Protein AF-A0AAT9HD88-F1 (afdb_monomer)

Sequence (247 aa):
MRLVIARCSVDYAGRLTAHLPSAPRLILVKADGSVSIHADDRAYKPLNWMSPPCTLKEGTGDQEGVWTVVNKAGEKLIITMEEVLHDSSHELGVDPGLIKDGVEAHLQELLADRIETLGEGYTLIRREYMTAIGPVDILCRDAEGRTVAVEIKRRGEIDGVEQLTRYLELLNRDPHLAPCAASSPRRRSSRRPGSSRPTGASAARSSTTTRCAASRTTNCGCSEIPPLRRRGPGSFGTRPSDVRGVR

Nearest PDB structures (foldseek):
  5gkh-assembly1_B  TM=6.490E-01  e=7.942E-15  Thermococcus kodakarensis KOD1
  5gkj-assembly1_B  TM=4.908E-01  e=1.904E-13  Thermococcus kodakarensis KOD1
  2vld-assembly1_B  TM=4.486E-01  e=6.138E-13  Pyrococcus abyssi
  5gkj-assembly1_A  TM=5.203E-01  e=1.472E-11  Thermococcus kodakarensis KOD1
  3n7c-assembly2_B  TM=4.773E-01  e=3.840E-02  Eremothecium gossypii

Foldseek 3Di:
DKKWWFQKKKWKADPDTDIRDTDTWIWDQDPQRKIFIGDPDPDPGGPDIDDPPWHWDADDDVRHQWIWIAHPRRIIIIIRGPGTPDMDDDDPPDDPDDDDPCVQVVVLVVCQVVVCVVHHQKAWDDAQCQDPVGGQGTWIAHNVRAIEGEHEDPDDDVVSVVVQVVVCVGQCVDPVRPPYHYDYDDDDDPPDDDDDDDDDDDDDDDDDDDDDDDDDDDDDDDDDDDDDDDDDDDDDDDDDDDDDDDD

Structure (mmCIF, N/CA/C/O backbone):
data_AF-A0AAT9HD88-F1
#
_entry.id   AF-A0AAT9HD88-F1
#
loop_
_atom_site.group_PDB
_atom_site.id
_atom_site.type_symbol
_atom_site.label_atom_id
_atom_site.label_alt_id
_atom_site.label_comp_id
_atom_site.label_asym_id
_atom_site.label_entity_id
_atom_site.label_seq_id
_atom_site.pdbx_PDB_ins_code
_atom_site.Cartn_x
_atom_site.Cartn_y
_atom_site.Cartn_z
_atom_site.occupancy
_atom_site.B_iso_or_equiv
_atom_site.auth_seq_id
_atom_site.auth_comp_id
_atom_site.auth_asym_id
_atom_site.auth_atom_id
_atom_site.pdbx_PDB_model_num
ATOM 1 N N . MET A 1 1 ? -0.332 -9.075 -15.728 1.00 95.75 1 MET A N 1
ATOM 2 C CA . MET A 1 1 ? 0.655 -8.835 -14.654 1.00 95.75 1 MET A CA 1
ATOM 3 C C . MET A 1 1 ? 2.031 -9.068 -15.243 1.00 95.75 1 MET A C 1
ATOM 5 O O . MET A 1 1 ? 2.228 -10.139 -15.795 1.00 95.75 1 MET A O 1
ATOM 9 N N . ARG A 1 2 ? 2.950 -8.107 -15.146 1.00 97.75 2 ARG A N 1
ATOM 10 C CA . ARG A 1 2 ? 4.357 -8.268 -15.541 1.00 97.75 2 ARG A CA 1
ATOM 11 C C . ARG A 1 2 ? 5.241 -8.220 -14.298 1.00 97.75 2 ARG A C 1
ATOM 13 O O . ARG A 1 2 ? 5.029 -7.371 -13.430 1.00 97.75 2 ARG A O 1
ATOM 20 N N . LEU A 1 3 ? 6.180 -9.153 -14.208 1.00 98.19 3 LEU A N 1
ATOM 21 C CA . LEU A 1 3 ? 7.147 -9.278 -13.127 1.00 98.19 3 LEU A CA 1
ATOM 22 C C . LEU A 1 3 ? 8.533 -9.059 -13.713 1.00 98.19 3 LEU A C 1
ATOM 24 O O . LEU A 1 3 ? 8.950 -9.802 -14.599 1.00 98.19 3 LEU A O 1
ATOM 28 N N . VAL A 1 4 ? 9.245 -8.061 -13.200 1.00 98.38 4 VAL A N 1
ATOM 29 C CA . VAL A 1 4 ? 10.606 -7.758 -13.640 1.00 98.38 4 VAL A CA 1
ATOM 30 C C . VAL A 1 4 ? 11.538 -7.780 -12.446 1.00 98.38 4 VAL A C 1
ATOM 32 O O . VAL A 1 4 ? 11.324 -7.058 -11.477 1.00 98.38 4 VAL A O 1
ATOM 35 N N . ILE A 1 5 ? 12.574 -8.611 -12.509 1.00 98.38 5 ILE A N 1
ATOM 36 C CA . ILE A 1 5 ? 13.689 -8.569 -11.566 1.00 98.38 5 ILE A CA 1
ATOM 37 C C . ILE A 1 5 ? 14.827 -7.865 -12.285 1.00 98.38 5 ILE A C 1
ATOM 39 O O . ILE A 1 5 ? 15.299 -8.343 -13.315 1.00 98.38 5 ILE A O 1
ATOM 43 N N . ALA A 1 6 ? 15.264 -6.732 -11.753 1.00 98.31 6 ALA A N 1
ATOM 44 C CA . ALA A 1 6 ? 16.306 -5.929 -12.373 1.00 98.31 6 ALA A CA 1
ATOM 45 C C . ALA A 1 6 ? 17.217 -5.298 -11.325 1.00 98.31 6 ALA A C 1
ATOM 47 O O . ALA A 1 6 ? 16.788 -4.990 -10.211 1.00 98.31 6 ALA A O 1
ATOM 48 N N . ARG A 1 7 ? 18.479 -5.074 -11.692 1.00 98.44 7 ARG A N 1
ATOM 49 C CA . ARG A 1 7 ? 19.302 -4.052 -11.055 1.00 98.44 7 ARG A CA 1
ATOM 50 C C . ARG A 1 7 ? 18.791 -2.702 -11.506 1.00 98.44 7 ARG A C 1
ATOM 52 O O . ARG A 1 7 ? 18.795 -2.416 -12.700 1.00 98.44 7 ARG A O 1
ATOM 59 N N . CYS A 1 8 ? 18.344 -1.890 -10.566 1.00 98.44 8 CYS A N 1
ATOM 60 C CA . CYS A 1 8 ? 17.850 -0.565 -10.886 1.00 98.44 8 CYS A CA 1
ATOM 61 C C . CYS A 1 8 ? 18.068 0.401 -9.732 1.00 98.44 8 CYS A C 1
ATOM 63 O O . CYS A 1 8 ? 18.230 -0.014 -8.583 1.00 98.44 8 CYS A O 1
ATOM 65 N N . SER A 1 9 ? 17.999 1.689 -10.036 1.00 98.38 9 SER A N 1
ATOM 66 C CA . SER A 1 9 ? 17.740 2.758 -9.071 1.00 98.38 9 SER A CA 1
ATOM 67 C C . SER A 1 9 ? 16.337 3.321 -9.297 1.00 98.38 9 SER A C 1
ATOM 69 O O . SER A 1 9 ? 15.755 3.147 -10.372 1.00 98.38 9 SER A O 1
ATOM 71 N N . VAL A 1 10 ? 15.757 3.937 -8.266 1.00 98.25 10 VAL A N 1
ATOM 72 C CA . VAL A 1 10 ? 14.410 4.514 -8.358 1.00 98.25 10 VAL A CA 1
ATOM 73 C C . VAL A 1 10 ? 14.377 5.891 -7.725 1.00 98.25 10 VAL A C 1
ATOM 75 O O . VAL A 1 10 ? 14.724 6.043 -6.557 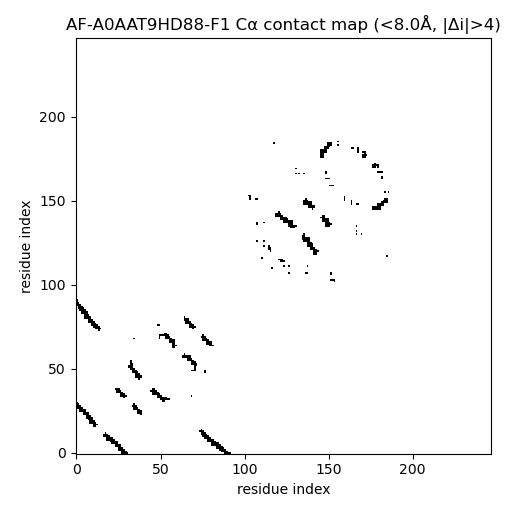1.00 98.25 10 VAL A O 1
ATOM 78 N N . ASP A 1 11 ? 13.868 6.864 -8.465 1.00 98.12 11 ASP A N 1
ATOM 79 C CA . ASP A 1 11 ? 13.601 8.211 -7.990 1.00 98.12 11 ASP A CA 1
ATOM 80 C C . ASP A 1 11 ? 12.100 8.472 -7.995 1.00 98.12 11 ASP A C 1
ATOM 82 O O . ASP A 1 11 ? 11.400 8.220 -8.975 1.00 98.12 11 ASP A O 1
ATOM 86 N N . TYR A 1 12 ? 11.591 9.007 -6.894 1.00 97.56 12 TYR A N 1
ATOM 87 C CA . TYR A 1 12 ? 10.237 9.530 -6.826 1.00 97.56 12 TYR A CA 1
ATOM 88 C C . TYR A 1 12 ? 10.276 11.050 -6.713 1.00 97.56 12 TYR A C 1
ATOM 90 O O . TYR A 1 12 ? 10.941 11.606 -5.835 1.00 97.56 12 TYR A O 1
ATOM 98 N N . ALA A 1 13 ? 9.525 11.705 -7.593 1.00 94.75 13 ALA A N 1
ATOM 99 C CA . ALA A 1 13 ? 9.363 13.148 -7.643 1.00 94.75 13 ALA A CA 1
ATOM 100 C C . ALA A 1 13 ? 7.873 13.498 -7.561 1.00 94.75 13 ALA A C 1
ATOM 102 O O . ALA A 1 13 ? 7.128 13.327 -8.527 1.00 94.75 13 ALA A O 1
ATOM 103 N N . GLY A 1 14 ? 7.437 13.999 -6.408 1.00 92.81 14 GLY A N 1
ATOM 104 C CA . GLY A 1 14 ? 6.053 14.397 -6.171 1.00 92.81 14 GLY A CA 1
ATOM 105 C C . GLY A 1 14 ? 5.939 15.356 -4.992 1.00 92.81 14 GLY A C 1
ATOM 106 O O . GLY A 1 14 ? 6.690 16.323 -4.897 1.00 92.81 14 GLY A O 1
ATOM 107 N N . ARG A 1 15 ? 5.017 15.076 -4.062 1.00 88.38 15 ARG A N 1
ATOM 108 C CA . ARG A 1 15 ? 4.856 15.855 -2.810 1.00 88.38 15 ARG A CA 1
ATOM 109 C C . ARG A 1 15 ? 6.073 15.782 -1.892 1.00 88.38 15 ARG A C 1
ATOM 111 O O . ARG A 1 15 ? 6.272 16.647 -1.047 1.00 88.38 15 ARG A O 1
ATOM 118 N N . LEU A 1 16 ? 6.840 14.714 -2.044 1.00 91.69 16 LEU A N 1
ATOM 119 C CA . LEU A 1 16 ? 8.130 14.494 -1.421 1.00 91.69 16 LEU A CA 1
ATOM 120 C C . LEU A 1 16 ? 9.105 14.009 -2.493 1.00 91.69 16 LEU A C 1
ATOM 122 O O . LEU A 1 16 ? 8.700 13.656 -3.605 1.00 91.69 16 LEU A O 1
ATOM 126 N N . THR A 1 17 ? 10.381 13.968 -2.139 1.00 93.00 17 THR A N 1
ATOM 127 C CA . THR A 1 17 ? 11.409 13.295 -2.926 1.00 93.00 17 THR A CA 1
ATOM 128 C C . THR A 1 17 ? 11.849 12.035 -2.194 1.00 93.00 17 THR A C 1
ATOM 130 O O . THR A 1 17 ? 11.984 12.028 -0.970 1.00 93.00 17 THR A O 1
ATOM 133 N N . ALA A 1 18 ? 12.044 10.951 -2.937 1.00 95.56 18 ALA A N 1
ATOM 134 C CA . ALA A 1 18 ? 12.613 9.722 -2.400 1.00 95.56 18 ALA A CA 1
ATOM 135 C C . ALA A 1 18 ? 13.557 9.108 -3.430 1.00 95.56 18 ALA A C 1
ATOM 137 O O . ALA A 1 18 ? 13.273 9.149 -4.624 1.00 95.56 18 ALA A O 1
ATOM 138 N N . HIS A 1 19 ? 14.657 8.536 -2.951 1.00 97.56 19 HIS A N 1
ATOM 139 C CA . HIS A 1 19 ? 15.663 7.891 -3.781 1.00 97.56 19 HIS A CA 1
ATOM 140 C C . HIS A 1 19 ? 15.960 6.496 -3.236 1.00 97.56 19 HIS A C 1
ATOM 142 O O . HIS A 1 19 ? 16.221 6.325 -2.043 1.00 97.56 19 HIS A O 1
ATOM 148 N N . LEU A 1 20 ? 15.933 5.508 -4.122 1.00 96.88 20 LEU A N 1
ATOM 149 C CA . LEU A 1 20 ? 16.380 4.151 -3.872 1.00 96.88 20 LEU A CA 1
ATOM 150 C C . LEU A 1 20 ? 17.669 3.912 -4.681 1.00 96.88 20 LEU A C 1
ATOM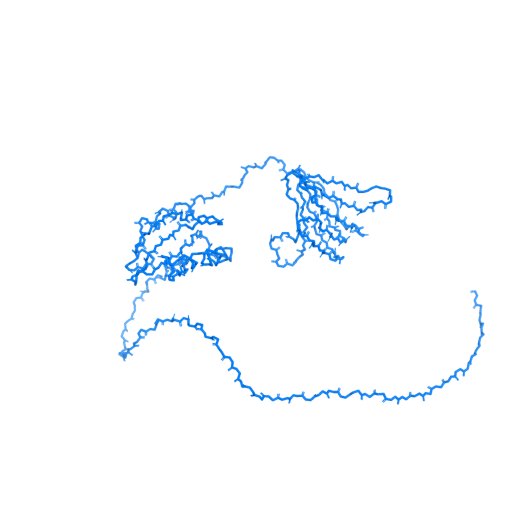 152 O O . LEU A 1 20 ? 17.607 3.913 -5.915 1.00 96.88 20 LEU A O 1
ATOM 156 N N . PRO A 1 21 ? 18.822 3.671 -4.022 1.00 97.75 21 PRO A N 1
ATOM 157 C CA . PRO A 1 21 ? 20.106 3.479 -4.705 1.00 97.75 21 PRO A CA 1
ATOM 158 C C . PRO A 1 21 ? 20.119 2.190 -5.531 1.00 97.75 21 PRO A C 1
ATOM 160 O O . PRO A 1 21 ? 19.255 1.337 -5.336 1.00 97.75 21 PRO A O 1
ATOM 163 N N . SER A 1 22 ? 21.093 2.007 -6.426 1.00 98.06 22 SER A N 1
ATOM 164 C CA . SER A 1 22 ? 21.192 0.786 -7.245 1.00 98.06 22 SER A CA 1
ATOM 165 C C . SER A 1 22 ? 21.164 -0.493 -6.396 1.00 98.06 22 SER A C 1
ATOM 167 O O . SER A 1 22 ? 21.950 -0.650 -5.460 1.00 98.06 22 SER A O 1
ATOM 169 N N . ALA A 1 23 ? 20.229 -1.394 -6.705 1.00 97.62 23 ALA A N 1
ATOM 170 C CA . ALA A 1 23 ? 20.117 -2.721 -6.101 1.00 97.62 23 ALA A CA 1
ATOM 171 C C . ALA A 1 23 ? 19.271 -3.653 -6.990 1.00 97.62 23 ALA A C 1
ATOM 173 O O . ALA A 1 23 ? 18.471 -3.162 -7.791 1.00 97.62 23 ALA A O 1
ATOM 174 N N . PRO A 1 24 ? 19.401 -4.990 -6.866 1.00 97.62 24 PRO A N 1
ATOM 175 C CA . PRO A 1 24 ? 18.402 -5.907 -7.404 1.00 97.62 24 PRO A CA 1
ATOM 176 C C . PRO A 1 24 ? 17.048 -5.677 -6.723 1.00 97.62 24 PRO A C 1
ATOM 178 O O . PRO A 1 24 ? 16.970 -5.644 -5.494 1.00 97.62 24 PRO A O 1
ATOM 181 N N . ARG A 1 25 ? 15.988 -5.517 -7.516 1.00 97.50 25 ARG A N 1
ATOM 182 C CA . ARG A 1 25 ? 14.618 -5.305 -7.036 1.00 97.50 25 ARG A CA 1
ATOM 183 C C . ARG A 1 25 ? 13.617 -6.088 -7.865 1.00 97.50 25 ARG A C 1
ATOM 185 O O . ARG A 1 25 ? 13.834 -6.307 -9.056 1.00 97.50 25 ARG A O 1
ATOM 192 N N . LEU A 1 26 ? 12.501 -6.445 -7.234 1.00 97.69 26 LEU A N 1
ATOM 193 C CA . LEU A 1 26 ? 11.312 -6.929 -7.926 1.00 97.69 26 LEU A CA 1
ATOM 194 C C . LEU A 1 26 ? 10.392 -5.744 -8.233 1.00 97.69 26 LEU A C 1
ATOM 196 O O . LEU A 1 26 ? 9.975 -5.007 -7.339 1.00 97.69 26 LEU A O 1
ATOM 200 N N . ILE A 1 27 ? 10.050 -5.594 -9.504 1.00 98.25 27 ILE A N 1
ATOM 201 C CA . ILE A 1 27 ? 9.132 -4.592 -10.028 1.00 98.25 27 ILE A CA 1
ATOM 202 C C . ILE A 1 27 ? 7.886 -5.330 -10.503 1.00 98.25 27 ILE A C 1
ATOM 204 O O . ILE A 1 27 ? 7.950 -6.190 -11.382 1.00 98.25 27 ILE A O 1
ATOM 208 N N . LEU A 1 28 ? 6.741 -4.991 -9.918 1.00 97.88 28 LEU A N 1
ATOM 209 C CA . LEU A 1 28 ? 5.446 -5.516 -10.340 1.00 97.88 28 LEU A CA 1
ATOM 210 C C . LEU A 1 28 ? 4.694 -4.442 -11.113 1.00 97.88 28 LEU A C 1
ATOM 212 O O . LEU A 1 28 ? 4.471 -3.360 -10.572 1.00 97.88 28 LEU A O 1
ATOM 216 N N . VAL A 1 29 ? 4.265 -4.773 -12.330 1.00 97.81 29 VAL A N 1
ATOM 217 C CA . VAL A 1 29 ? 3.392 -3.938 -13.164 1.00 97.81 29 VAL A CA 1
ATOM 218 C C . VAL A 1 29 ? 2.062 -4.664 -13.346 1.00 97.81 29 VAL A C 1
ATOM 220 O O . VAL A 1 29 ? 1.980 -5.732 -13.967 1.00 97.81 29 VAL A O 1
ATOM 223 N N . LYS A 1 30 ? 0.996 -4.109 -12.773 1.00 95.62 30 LYS A N 1
ATOM 224 C CA . LYS A 1 30 ? -0.338 -4.713 -12.820 1.00 95.62 30 LYS A CA 1
ATOM 225 C C . LYS A 1 30 ? -1.126 -4.232 -14.039 1.00 95.62 30 LYS A C 1
ATOM 227 O O . LYS A 1 30 ? -0.791 -3.238 -14.674 1.00 95.62 30 LYS A O 1
ATOM 232 N N . ALA A 1 31 ? -2.204 -4.951 -14.355 1.00 92.69 31 ALA A N 1
ATOM 233 C CA . ALA A 1 31 ? -3.064 -4.643 -15.500 1.00 92.69 31 ALA A CA 1
ATOM 234 C C . ALA A 1 31 ? -3.842 -3.321 -15.345 1.00 92.69 31 ALA A C 1
ATOM 236 O O . ALA A 1 31 ? -4.198 -2.706 -16.341 1.00 92.69 31 ALA A O 1
ATOM 237 N N . ASP A 1 32 ? -4.070 -2.866 -14.109 1.00 91.69 32 ASP A N 1
ATOM 238 C CA . ASP A 1 32 ? -4.701 -1.572 -13.811 1.00 91.69 32 ASP A CA 1
ATOM 239 C C . ASP A 1 32 ? -3.736 -0.376 -13.951 1.00 91.69 32 ASP A C 1
ATOM 241 O O . ASP A 1 32 ? -4.135 0.767 -13.731 1.00 91.69 32 ASP A O 1
ATOM 245 N N . GLY A 1 33 ? -2.474 -0.631 -14.315 1.00 93.06 33 GLY A N 1
ATOM 246 C CA . GLY A 1 33 ? -1.416 0.367 -14.454 1.00 93.06 33 GLY A CA 1
ATOM 247 C C . GLY A 1 33 ? -0.606 0.608 -13.182 1.00 93.06 33 GLY A C 1
ATOM 248 O O . GLY A 1 33 ? 0.386 1.332 -13.243 1.00 93.06 33 GLY A O 1
ATOM 249 N N . SER A 1 34 ? -0.976 0.005 -12.047 1.00 95.31 34 SER A N 1
ATOM 250 C CA . SER A 1 34 ? -0.206 0.157 -10.813 1.00 95.31 34 SER A CA 1
ATOM 251 C C . SER A 1 34 ? 1.177 -0.478 -10.905 1.00 95.31 34 SER A C 1
ATOM 253 O O . SER A 1 34 ? 1.359 -1.557 -11.478 1.00 95.31 34 SER A O 1
ATOM 255 N N . VAL A 1 35 ? 2.156 0.201 -10.307 1.00 98.19 35 VAL A N 1
ATOM 256 C CA . VAL A 1 35 ? 3.557 -0.229 -10.275 1.00 98.19 35 VAL A CA 1
ATOM 257 C C . VAL A 1 35 ? 4.049 -0.250 -8.835 1.00 98.19 35 VAL A C 1
ATOM 259 O O . VAL A 1 35 ? 3.788 0.683 -8.079 1.00 98.19 35 VAL A O 1
ATOM 262 N N . SER A 1 36 ? 4.761 -1.303 -8.437 1.00 97.62 36 SER A N 1
ATOM 263 C CA . SER A 1 36 ? 5.323 -1.414 -7.084 1.00 97.62 36 SER A CA 1
ATOM 264 C C . SER A 1 36 ? 6.719 -2.025 -7.082 1.00 97.62 36 SER A C 1
ATOM 266 O O . SER A 1 36 ? 6.998 -2.925 -7.874 1.00 97.62 36 SER A O 1
ATOM 268 N N . ILE A 1 37 ? 7.567 -1.524 -6.185 1.00 97.50 37 ILE A N 1
ATOM 269 C CA . ILE A 1 37 ? 8.990 -1.844 -6.075 1.00 97.50 37 ILE A CA 1
ATOM 270 C C . ILE A 1 37 ? 9.247 -2.571 -4.754 1.00 97.50 37 ILE A C 1
ATOM 272 O O . ILE A 1 37 ? 8.921 -2.046 -3.689 1.00 97.50 37 ILE A O 1
ATOM 276 N N . HIS A 1 38 ? 9.859 -3.750 -4.817 1.00 96.56 38 HIS A N 1
ATOM 277 C CA . HIS A 1 38 ? 10.088 -4.639 -3.675 1.00 96.56 38 HIS A CA 1
ATOM 278 C C . HIS A 1 38 ? 11.565 -5.028 -3.553 1.00 96.56 38 HIS A C 1
ATOM 280 O O . HIS A 1 38 ? 12.301 -5.050 -4.543 1.00 96.56 38 HIS A O 1
ATOM 286 N N . ALA A 1 39 ? 11.974 -5.356 -2.331 1.00 93.31 39 ALA A N 1
ATOM 287 C CA . ALA A 1 39 ? 13.259 -5.959 -1.996 1.00 93.31 39 ALA A CA 1
ATOM 288 C C . ALA A 1 39 ? 13.026 -7.148 -1.049 1.00 93.31 39 ALA A C 1
ATOM 290 O O . ALA A 1 39 ? 11.961 -7.249 -0.447 1.00 93.31 39 ALA A O 1
ATOM 291 N N . ASP A 1 40 ? 14.027 -8.013 -0.889 1.00 87.50 40 ASP A N 1
ATOM 292 C CA . ASP A 1 40 ? 13.957 -9.204 -0.021 1.00 87.50 40 ASP A CA 1
ATOM 293 C C . ASP A 1 40 ? 13.977 -8.886 1.490 1.00 87.50 40 ASP A C 1
ATOM 295 O O . ASP A 1 40 ? 13.974 -9.795 2.325 1.00 87.50 40 ASP A O 1
ATOM 299 N N . ASP A 1 41 ? 14.056 -7.608 1.875 1.00 80.69 41 ASP A N 1
ATOM 300 C CA . ASP A 1 41 ? 14.081 -7.216 3.282 1.00 80.69 41 ASP A CA 1
ATOM 301 C C . ASP A 1 41 ? 12.705 -7.365 3.966 1.00 80.69 41 ASP A C 1
ATOM 303 O O . ASP A 1 41 ? 11.716 -7.807 3.388 1.00 80.69 41 ASP A O 1
ATOM 307 N N . ARG A 1 42 ? 12.640 -7.061 5.269 1.00 55.94 42 ARG A N 1
ATOM 308 C CA . ARG A 1 42 ? 11.490 -7.375 6.141 1.00 55.94 42 ARG A CA 1
ATOM 309 C C . ARG A 1 42 ? 10.210 -6.568 5.853 1.00 55.94 42 ARG A C 1
ATOM 311 O O . ARG A 1 42 ? 9.293 -6.603 6.677 1.00 55.94 42 ARG A O 1
ATOM 318 N N . ALA A 1 43 ? 10.116 -5.832 4.750 1.00 57.56 43 ALA A N 1
ATOM 319 C CA . ALA A 1 43 ? 8.920 -5.076 4.418 1.00 57.56 43 ALA A CA 1
ATOM 320 C C . ALA A 1 43 ? 7.889 -5.956 3.685 1.00 57.56 43 ALA A C 1
ATOM 322 O O . ALA A 1 43 ? 8.053 -6.310 2.525 1.00 57.56 43 ALA A O 1
ATOM 323 N N . TYR A 1 44 ? 6.755 -6.253 4.334 1.00 74.69 44 TYR A N 1
ATOM 324 C CA . TYR A 1 44 ? 5.582 -6.818 3.640 1.00 74.69 44 TYR A CA 1
ATOM 325 C C . TYR A 1 44 ? 4.938 -5.818 2.656 1.00 74.69 44 TYR A C 1
ATOM 327 O O . TYR A 1 44 ? 4.070 -6.182 1.861 1.00 74.69 44 TYR A O 1
ATOM 335 N N . LYS A 1 45 ? 5.327 -4.540 2.749 1.00 86.44 45 LYS A N 1
ATOM 336 C CA . LYS A 1 45 ? 4.897 -3.439 1.885 1.00 86.44 45 LYS A CA 1
ATOM 337 C C . LYS A 1 45 ? 5.981 -3.149 0.843 1.00 86.44 45 LYS A C 1
ATOM 339 O O . LYS A 1 45 ? 7.160 -3.240 1.176 1.00 86.44 45 LYS A O 1
ATOM 344 N N . PRO A 1 46 ? 5.606 -2.719 -0.373 1.00 94.00 46 PRO A N 1
ATOM 345 C CA . PRO A 1 46 ? 6.582 -2.213 -1.329 1.00 94.00 46 PRO A CA 1
ATOM 346 C C . PRO A 1 46 ? 7.356 -1.018 -0.756 1.00 94.00 46 PRO A C 1
ATOM 348 O O . PRO A 1 46 ? 6.798 -0.201 -0.022 1.00 94.00 46 PRO A O 1
ATOM 351 N N . LEU A 1 47 ? 8.622 -0.884 -1.152 1.00 94.25 47 LEU A N 1
ATOM 352 C CA . LEU A 1 47 ? 9.483 0.249 -0.797 1.00 94.25 47 LEU A CA 1
ATOM 353 C C . LEU A 1 47 ? 8.998 1.555 -1.436 1.00 94.25 47 LEU A C 1
ATOM 355 O O . LEU A 1 47 ? 9.132 2.628 -0.855 1.00 94.25 47 LEU A O 1
ATOM 359 N N . ASN A 1 48 ? 8.464 1.462 -2.654 1.00 95.19 48 ASN A N 1
ATOM 360 C CA . ASN A 1 48 ? 7.868 2.577 -3.376 1.00 95.19 48 ASN A CA 1
ATOM 361 C C . ASN A 1 48 ? 6.815 2.050 -4.358 1.00 95.19 48 ASN A C 1
ATOM 363 O O . ASN A 1 48 ? 6.949 0.937 -4.877 1.00 95.19 48 ASN A O 1
ATOM 367 N N . TRP A 1 49 ? 5.752 2.809 -4.597 1.00 95.94 49 TRP A N 1
ATOM 368 C CA . TRP A 1 49 ? 4.663 2.382 -5.469 1.00 95.94 49 TRP A CA 1
ATOM 369 C C . TRP A 1 49 ? 3.900 3.563 -6.060 1.00 95.94 49 TRP A C 1
ATOM 371 O O . TRP A 1 49 ? 3.870 4.659 -5.507 1.00 95.94 49 TRP A O 1
ATOM 381 N N . MET A 1 50 ? 3.231 3.299 -7.178 1.00 96.62 50 MET A N 1
ATOM 382 C CA . MET A 1 50 ? 2.251 4.186 -7.782 1.00 96.62 50 MET A CA 1
ATOM 383 C C . MET A 1 50 ? 0.945 3.415 -7.974 1.00 96.62 50 MET A C 1
ATOM 385 O O . MET A 1 50 ? 0.909 2.377 -8.636 1.00 96.62 50 MET A O 1
ATOM 389 N N . SER A 1 51 ? -0.121 3.916 -7.357 1.00 93.94 51 SER A N 1
ATOM 390 C CA . SER A 1 51 ? -1.472 3.364 -7.476 1.00 93.94 51 SER A CA 1
ATOM 391 C C . SER A 1 51 ? -2.172 3.910 -8.723 1.00 93.94 51 SER A C 1
ATOM 393 O O . SER A 1 51 ? -1.864 5.028 -9.151 1.00 93.94 51 SER A O 1
ATOM 395 N N . PRO A 1 52 ? -3.153 3.182 -9.286 1.00 92.50 52 PRO A N 1
ATOM 396 C CA . PRO A 1 52 ? -3.899 3.700 -10.412 1.00 92.50 52 PRO A CA 1
ATOM 397 C C . PRO A 1 52 ? -4.809 4.844 -9.930 1.00 92.50 52 PRO A C 1
ATOM 399 O O . PRO A 1 52 ? -5.242 4.852 -8.773 1.00 92.50 52 PRO A O 1
ATOM 402 N N . PRO A 1 53 ? -5.142 5.819 -10.787 1.00 93.81 53 PRO A N 1
ATOM 403 C CA . PRO A 1 53 ? -4.780 5.923 -12.199 1.00 93.81 53 PRO A CA 1
ATOM 404 C C . PRO A 1 53 ? -3.351 6.455 -12.410 1.00 93.81 53 PRO A C 1
ATOM 406 O O . PRO A 1 53 ? -3.030 7.581 -12.018 1.00 93.81 53 PRO A O 1
ATOM 409 N N . CYS A 1 54 ? -2.524 5.668 -13.097 1.00 96.06 54 CYS A N 1
ATOM 410 C CA . CYS A 1 54 ? -1.190 6.057 -13.537 1.00 96.06 54 CYS A CA 1
ATOM 411 C C . CYS A 1 54 ? -0.824 5.386 -14.864 1.00 96.06 54 CYS A C 1
ATOM 413 O O . CYS A 1 54 ? -1.402 4.365 -15.234 1.00 96.06 54 CYS A O 1
ATOM 415 N N . THR A 1 55 ? 0.144 5.969 -15.564 1.00 96.56 55 THR A N 1
ATOM 416 C CA . THR A 1 55 ? 0.632 5.473 -16.855 1.00 96.56 55 THR A CA 1
ATOM 417 C C . THR A 1 55 ? 2.116 5.173 -16.752 1.00 96.56 55 THR A C 1
ATOM 419 O O . THR A 1 55 ? 2.885 6.044 -16.350 1.00 96.56 55 THR A O 1
ATOM 422 N N . LEU A 1 56 ? 2.512 3.962 -17.142 1.00 97.38 56 LEU A N 1
ATOM 423 C CA . LEU A 1 56 ? 3.906 3.562 -17.318 1.00 97.38 56 LEU A CA 1
ATOM 424 C C . LEU A 1 56 ? 4.342 3.849 -18.762 1.00 97.38 56 LEU A C 1
ATOM 426 O O . LEU A 1 56 ? 3.659 3.457 -19.707 1.00 97.38 56 LEU A O 1
ATOM 430 N N . LYS A 1 57 ? 5.492 4.504 -18.924 1.00 97.12 57 LYS A N 1
ATOM 431 C CA . LYS A 1 57 ? 6.184 4.678 -20.202 1.00 97.12 57 LYS A CA 1
ATOM 432 C C . LYS A 1 57 ? 7.600 4.123 -20.095 1.00 97.12 57 LYS A C 1
ATOM 434 O O . LYS A 1 57 ? 8.364 4.556 -19.235 1.00 97.12 57 LYS A O 1
ATOM 439 N N . GLU A 1 58 ? 7.946 3.214 -20.996 1.00 96.56 58 GLU A N 1
ATOM 440 C CA . GLU A 1 58 ? 9.310 2.713 -21.164 1.00 96.56 58 GLU A CA 1
ATOM 441 C C . GLU A 1 58 ? 10.061 3.643 -22.124 1.00 96.56 58 GLU A C 1
ATOM 443 O O . GLU A 1 58 ? 9.551 3.997 -23.191 1.00 96.56 58 GLU A O 1
ATOM 448 N N . GLY A 1 59 ? 11.231 4.120 -21.707 1.00 94.19 59 GLY A N 1
ATOM 449 C CA . GLY A 1 59 ? 12.081 4.982 -22.513 1.00 94.19 59 GLY A CA 1
ATOM 450 C C . GLY A 1 59 ? 12.695 4.232 -23.696 1.00 94.19 59 GLY A C 1
ATOM 451 O O . GLY A 1 59 ? 12.949 3.032 -23.638 1.00 94.19 59 GLY A O 1
ATOM 452 N N . THR A 1 60 ? 12.916 4.961 -24.787 1.00 91.81 60 THR A N 1
ATOM 453 C CA . THR A 1 60 ? 13.456 4.455 -26.057 1.00 91.81 60 THR A CA 1
ATOM 454 C C . THR A 1 60 ? 14.572 5.378 -26.541 1.00 91.81 60 THR A C 1
ATOM 456 O O . THR A 1 60 ? 14.531 6.574 -26.242 1.00 91.81 60 THR A O 1
ATOM 459 N N . GLY A 1 61 ? 15.518 4.872 -27.337 1.00 92.19 61 GLY A N 1
ATOM 460 C CA . GLY A 1 61 ? 16.645 5.672 -27.834 1.00 92.19 61 GLY A CA 1
ATOM 461 C C . GLY A 1 61 ? 17.549 6.114 -26.682 1.00 92.19 61 GLY A C 1
ATOM 462 O O . GLY A 1 61 ? 17.942 5.290 -25.868 1.00 92.19 61 GLY A O 1
ATOM 463 N N . ASP A 1 62 ? 17.804 7.416 -26.549 1.00 87.75 62 ASP A N 1
ATOM 464 C CA . ASP A 1 62 ? 18.689 7.969 -25.506 1.00 87.75 62 ASP A CA 1
ATOM 465 C C . ASP A 1 62 ? 18.185 7.763 -24.062 1.00 87.75 62 ASP A C 1
ATOM 467 O O . ASP A 1 62 ? 18.913 8.020 -23.105 1.00 87.75 62 ASP A O 1
ATOM 471 N N . GLN A 1 63 ? 16.932 7.328 -23.886 1.00 89.25 63 GLN A N 1
ATOM 472 C CA . GLN A 1 63 ? 16.347 6.971 -22.586 1.00 89.25 63 GLN A CA 1
ATOM 473 C C . GLN A 1 63 ? 16.059 5.472 -22.453 1.00 89.25 63 GLN A C 1
ATOM 475 O O . GLN A 1 63 ? 15.242 5.074 -21.621 1.00 89.25 63 GLN A O 1
ATOM 480 N N . GLU A 1 64 ? 16.676 4.634 -23.284 1.00 93.25 64 GLU A N 1
ATOM 481 C CA . GLU A 1 64 ? 16.580 3.184 -23.140 1.00 93.25 64 GLU A CA 1
ATOM 482 C C . GLU A 1 64 ? 16.944 2.756 -21.706 1.00 93.25 64 GLU A C 1
ATOM 484 O O . GLU A 1 64 ? 17.894 3.255 -21.104 1.00 93.25 64 GLU A O 1
ATOM 489 N N . GLY A 1 65 ? 16.120 1.885 -21.119 1.00 93.94 65 GLY A N 1
ATOM 490 C CA . GLY A 1 65 ? 16.266 1.453 -19.726 1.00 93.94 65 GLY A CA 1
ATOM 491 C C . GLY A 1 65 ? 15.665 2.398 -18.678 1.00 93.94 65 GLY A C 1
ATOM 492 O O . GLY A 1 65 ? 15.604 2.025 -17.510 1.00 93.94 65 GLY A O 1
ATOM 493 N N . VAL A 1 66 ? 15.152 3.578 -19.043 1.00 97.81 66 VAL A N 1
ATOM 494 C CA . VAL A 1 66 ? 14.472 4.479 -18.094 1.00 97.81 66 VAL A CA 1
ATOM 495 C C . VAL A 1 66 ? 12.962 4.313 -18.192 1.00 97.81 66 VAL A C 1
ATOM 497 O O . VAL A 1 66 ? 12.340 4.649 -19.197 1.00 97.81 66 VAL A O 1
ATOM 500 N N . TRP A 1 67 ? 12.335 3.819 -17.133 1.00 98.06 67 TRP A N 1
ATOM 501 C CA . TRP A 1 67 ? 10.886 3.672 -17.041 1.00 98.06 67 TRP A CA 1
ATOM 502 C C . TRP A 1 67 ? 10.301 4.794 -16.196 1.00 98.06 67 TRP A C 1
ATOM 504 O O . TRP A 1 67 ? 10.763 5.057 -15.093 1.00 98.06 67 TRP A O 1
ATOM 514 N N . THR A 1 68 ? 9.263 5.461 -16.692 1.00 98.06 68 THR A N 1
ATOM 515 C CA . THR A 1 68 ? 8.597 6.552 -15.971 1.00 98.06 68 THR A CA 1
ATOM 516 C C . THR A 1 68 ? 7.131 6.220 -15.752 1.00 98.06 68 THR A C 1
ATOM 518 O O . THR A 1 68 ? 6.382 6.044 -16.712 1.00 98.06 68 THR A O 1
ATOM 521 N N . VAL A 1 69 ? 6.706 6.186 -14.491 1.00 98.06 69 VAL A N 1
ATOM 522 C CA . VAL A 1 69 ? 5.299 6.055 -14.098 1.00 98.06 69 VAL A CA 1
ATOM 523 C C . VAL A 1 69 ? 4.787 7.412 -13.644 1.00 98.06 69 VAL A C 1
ATOM 525 O O . VAL A 1 69 ? 5.391 8.022 -12.765 1.00 98.06 69 VAL A O 1
ATOM 528 N N . VAL A 1 70 ? 3.682 7.888 -14.217 1.00 97.88 70 VAL A N 1
ATOM 529 C CA . VAL A 1 70 ? 3.103 9.204 -13.892 1.00 97.88 70 VAL A CA 1
ATOM 530 C C . VAL A 1 70 ? 1.661 9.050 -13.433 1.00 97.88 70 VAL A C 1
ATOM 532 O O . VAL A 1 70 ? 0.872 8.388 -14.109 1.00 97.88 70 VAL A O 1
ATOM 535 N N . ASN A 1 71 ? 1.300 9.661 -12.303 1.00 96.00 71 ASN A N 1
ATOM 536 C CA . ASN A 1 71 ? -0.088 9.705 -11.832 1.00 96.00 71 ASN A CA 1
ATOM 537 C C . ASN A 1 71 ? -0.829 10.972 -12.295 1.00 96.00 71 ASN A C 1
ATOM 539 O O . ASN A 1 71 ? -0.247 11.892 -12.868 1.00 96.00 71 ASN A O 1
ATOM 543 N N . LYS A 1 72 ? -2.135 11.053 -12.009 1.00 94.62 72 LYS A N 1
ATOM 544 C CA . LYS A 1 72 ? -2.963 12.227 -12.356 1.00 94.62 72 LYS A CA 1
ATOM 545 C C . LYS A 1 72 ? -2.500 13.549 -11.730 1.00 94.62 72 LYS A C 1
ATOM 547 O O . LYS A 1 72 ? -2.831 14.600 -12.265 1.00 94.62 72 LYS A O 1
ATOM 552 N N . ALA A 1 73 ? -1.772 13.506 -10.616 1.00 94.38 73 ALA A N 1
ATOM 553 C CA . ALA A 1 73 ? -1.227 14.696 -9.963 1.00 94.38 73 ALA A CA 1
ATOM 554 C C . ALA A 1 73 ? 0.121 15.142 -10.566 1.00 94.38 73 ALA A C 1
ATOM 556 O O . ALA A 1 73 ? 0.681 16.141 -10.124 1.00 94.38 73 ALA A O 1
ATOM 557 N N . GLY A 1 74 ? 0.642 14.422 -11.568 1.00 95.25 74 GLY A N 1
ATOM 558 C CA . GLY A 1 74 ? 1.927 14.709 -12.204 1.00 95.25 74 GLY A CA 1
ATOM 559 C C . GLY A 1 74 ? 3.143 14.207 -11.422 1.00 95.25 74 GLY A C 1
ATOM 560 O O . GLY A 1 74 ? 4.271 14.484 -11.828 1.00 95.25 74 GLY A O 1
ATOM 561 N N . GLU A 1 75 ? 2.937 13.463 -10.332 1.00 97.19 75 GLU A N 1
ATOM 562 C CA . GLU A 1 75 ? 4.020 12.826 -9.581 1.00 97.19 75 GLU A CA 1
ATOM 563 C C . GLU A 1 75 ? 4.618 11.690 -10.417 1.00 97.19 75 GLU A C 1
ATOM 565 O O . GLU A 1 75 ? 3.896 10.983 -11.131 1.00 97.19 75 GLU A O 1
ATOM 570 N N . LYS A 1 76 ? 5.938 11.517 -10.329 1.00 97.94 76 LYS A N 1
ATOM 571 C CA . LYS A 1 76 ? 6.703 10.585 -11.156 1.00 97.94 76 LYS A CA 1
ATOM 572 C C . LYS A 1 76 ? 7.433 9.562 -10.301 1.00 97.94 76 LYS A C 1
ATOM 574 O O . LYS A 1 76 ? 8.094 9.932 -9.338 1.00 97.94 76 LYS A O 1
ATOM 579 N N . LEU A 1 77 ? 7.363 8.302 -10.711 1.00 97.94 77 LEU A N 1
ATOM 580 C CA . LEU A 1 77 ? 8.258 7.234 -10.277 1.00 97.94 77 LEU A CA 1
ATOM 581 C C . LEU A 1 77 ? 9.155 6.878 -11.467 1.00 97.94 77 LEU A C 1
ATOM 583 O O . LEU A 1 77 ? 8.670 6.351 -12.467 1.00 97.94 77 LEU A O 1
ATOM 587 N N . ILE A 1 78 ? 10.432 7.226 -11.379 1.00 98.31 78 ILE A N 1
ATOM 588 C CA . ILE A 1 78 ? 11.437 7.028 -12.423 1.00 98.31 78 ILE A CA 1
ATOM 589 C C . ILE A 1 78 ? 12.298 5.844 -12.001 1.00 98.31 78 ILE A C 1
ATOM 591 O O . ILE A 1 78 ? 12.922 5.880 -10.947 1.00 98.31 78 ILE A O 1
ATOM 595 N N . ILE A 1 79 ? 12.304 4.785 -12.798 1.00 98.50 79 ILE A N 1
ATOM 596 C CA . ILE A 1 79 ? 13.051 3.556 -12.552 1.00 98.50 79 ILE A CA 1
ATOM 597 C C . ILE A 1 79 ? 14.129 3.473 -13.626 1.00 98.50 79 ILE A C 1
ATOM 599 O O . ILE A 1 79 ? 13.815 3.336 -14.807 1.00 98.50 79 ILE A O 1
ATOM 603 N N . THR A 1 80 ? 15.389 3.554 -13.222 1.00 98.38 80 THR A N 1
ATOM 604 C CA . THR A 1 80 ? 16.530 3.459 -14.135 1.00 98.38 80 THR A CA 1
ATOM 605 C C . THR A 1 80 ? 17.082 2.046 -14.066 1.00 98.38 80 THR A C 1
ATOM 607 O O . THR A 1 80 ? 17.641 1.648 -13.044 1.00 98.38 80 THR A O 1
ATOM 610 N N . MET A 1 81 ? 16.882 1.279 -15.133 1.00 97.88 81 MET A N 1
ATOM 611 C CA . MET A 1 81 ? 17.346 -0.098 -15.265 1.00 97.88 81 MET A CA 1
ATOM 612 C C . MET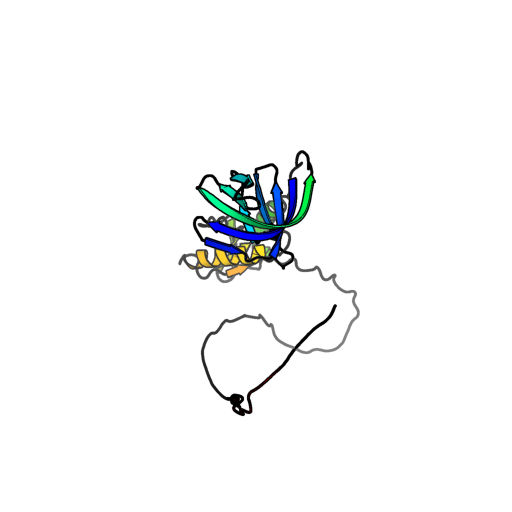 A 1 81 ? 18.824 -0.119 -15.653 1.00 97.88 81 MET A C 1
ATOM 614 O O . MET A 1 81 ? 19.228 0.504 -16.629 1.00 97.88 81 MET A O 1
ATOM 618 N N . GLU A 1 82 ? 19.619 -0.874 -14.904 1.00 97.62 82 GLU A N 1
ATOM 619 C CA . GLU A 1 82 ? 21.032 -1.137 -15.198 1.00 97.62 82 GLU A CA 1
ATOM 620 C C . GLU A 1 82 ? 21.212 -2.532 -15.807 1.00 97.62 82 GLU A C 1
ATOM 622 O O . GLU A 1 82 ? 22.009 -2.724 -16.720 1.00 97.62 82 GLU A O 1
ATOM 627 N N . GLU A 1 83 ? 20.458 -3.515 -15.312 1.00 97.88 83 GLU A N 1
ATOM 628 C CA . GLU A 1 83 ? 20.522 -4.909 -15.755 1.00 97.88 83 GLU A CA 1
ATOM 629 C C . GLU A 1 83 ? 19.165 -5.575 -15.520 1.00 97.88 83 GLU A C 1
ATOM 631 O O . GLU A 1 83 ? 18.664 -5.566 -14.396 1.00 97.88 83 GLU A O 1
ATOM 636 N N . VAL A 1 84 ? 18.573 -6.191 -16.544 1.00 97.94 84 VAL A N 1
ATOM 637 C CA . VAL A 1 84 ? 17.352 -6.996 -16.385 1.00 97.94 84 VAL A CA 1
ATOM 638 C C . VAL A 1 84 ? 17.746 -8.457 -16.182 1.00 97.94 84 VAL A C 1
ATOM 640 O O . VAL A 1 84 ? 18.330 -9.079 -17.064 1.00 97.94 84 VAL A O 1
ATOM 643 N N . LEU A 1 85 ? 17.420 -9.004 -15.011 1.00 98.12 85 LEU A N 1
ATOM 644 C CA . LEU A 1 85 ? 17.716 -10.386 -14.617 1.00 98.12 85 LEU A CA 1
ATOM 645 C C . LEU A 1 85 ? 16.574 -11.340 -14.992 1.00 98.12 85 LEU A C 1
ATOM 647 O O . LEU A 1 85 ? 16.802 -12.514 -15.276 1.00 98.12 85 LEU A O 1
ATOM 651 N N . HIS A 1 86 ? 15.336 -10.846 -14.961 1.00 98.31 86 HIS A N 1
ATOM 652 C CA . HIS A 1 86 ? 14.142 -11.604 -15.315 1.00 98.31 86 HIS A CA 1
ATOM 653 C C . HIS A 1 86 ? 13.026 -10.664 -15.769 1.00 98.31 86 HIS A C 1
ATOM 655 O O . HIS A 1 86 ? 12.823 -9.624 -15.148 1.00 98.31 86 HIS A O 1
ATOM 661 N N . ASP A 1 87 ? 12.275 -11.057 -16.795 1.00 98.06 87 ASP A N 1
ATOM 662 C CA . ASP A 1 87 ? 11.082 -10.353 -17.267 1.00 98.06 87 ASP A CA 1
ATOM 663 C C . ASP A 1 87 ? 10.052 -11.378 -17.756 1.00 98.06 87 ASP A C 1
ATOM 665 O O . ASP A 1 87 ? 10.317 -12.151 -18.679 1.00 98.06 87 ASP A O 1
ATOM 669 N N . SER A 1 88 ? 8.895 -11.430 -17.099 1.00 98.25 88 SER A N 1
ATOM 670 C CA . SER A 1 88 ? 7.808 -12.349 -17.436 1.00 98.25 88 SER A CA 1
ATOM 671 C C . SER A 1 88 ? 6.447 -11.679 -17.323 1.00 98.25 88 SER A C 1
ATOM 673 O O . SER A 1 88 ? 6.242 -10.739 -16.555 1.00 98.25 88 SER A O 1
ATOM 675 N N . SER A 1 89 ? 5.489 -12.163 -18.114 1.00 97.75 89 SER A N 1
ATOM 676 C CA . SER A 1 89 ? 4.121 -11.648 -18.144 1.00 97.75 89 SER A CA 1
ATOM 677 C C . SER A 1 89 ? 3.102 -12.776 -18.037 1.00 97.75 89 SER A C 1
ATOM 679 O O . SER A 1 89 ? 3.238 -13.815 -18.677 1.00 97.75 89 SER A O 1
ATOM 681 N N . HIS A 1 90 ? 2.068 -12.548 -17.228 1.00 96.50 90 HIS A N 1
ATOM 682 C CA . HIS A 1 90 ? 1.012 -13.508 -16.923 1.00 96.50 90 HIS A CA 1
ATOM 683 C C . HIS A 1 90 ? -0.368 -12.844 -16.9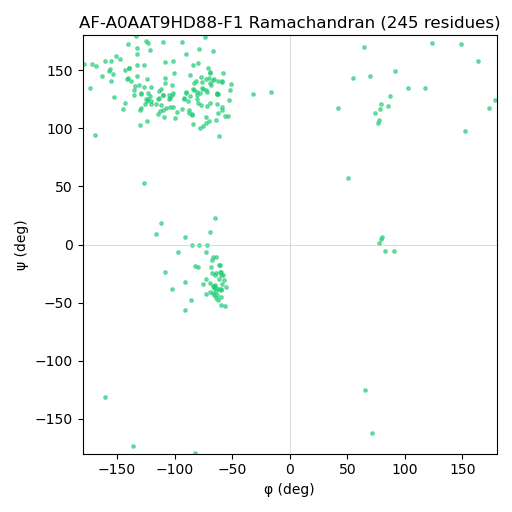12 1.00 96.50 90 HIS A C 1
ATOM 685 O O . HIS A 1 90 ? -0.547 -11.745 -16.368 1.00 96.50 90 HIS A O 1
ATOM 691 N N . GLU A 1 91 ? -1.364 -13.545 -17.446 1.00 95.19 91 GLU A N 1
ATOM 692 C CA . GLU A 1 91 ? -2.777 -13.207 -17.289 1.00 95.19 91 GLU A CA 1
ATOM 693 C C . GLU A 1 91 ? -3.324 -13.874 -16.026 1.00 95.19 91 GLU A C 1
ATOM 695 O O . GLU A 1 91 ? -3.223 -15.086 -15.864 1.00 95.19 91 GLU A O 1
ATOM 700 N N . LEU A 1 92 ? -3.881 -13.076 -15.110 1.00 92.25 92 LEU A N 1
ATOM 701 C CA . LEU A 1 92 ? -4.438 -13.581 -13.847 1.00 92.25 92 LEU A CA 1
ATOM 702 C C . LEU A 1 92 ? -5.960 -13.794 -13.906 1.00 92.25 92 LEU A C 1
ATOM 704 O O . LEU A 1 92 ? -6.533 -14.340 -12.971 1.00 92.25 92 LEU A O 1
ATOM 708 N N . GLY A 1 93 ? -6.609 -13.382 -15.000 1.00 90.12 93 GLY A N 1
ATOM 709 C CA . GLY A 1 93 ? -8.06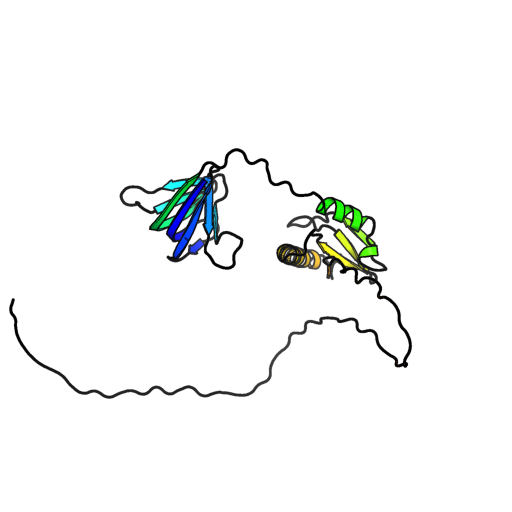0 -13.463 -15.157 1.00 90.12 93 GLY A CA 1
ATOM 710 C C . GLY A 1 93 ? -8.830 -12.463 -14.289 1.00 90.12 93 GLY A C 1
ATOM 711 O O . GLY A 1 93 ? -8.290 -11.455 -13.831 1.00 90.12 93 GLY A O 1
ATOM 712 N N . VAL A 1 94 ? -10.123 -12.736 -14.112 1.00 87.38 94 VAL A N 1
ATOM 713 C CA . VAL A 1 94 ? -11.021 -11.945 -13.263 1.00 87.38 94 VAL A CA 1
ATOM 714 C C . VAL A 1 94 ? -10.809 -12.354 -11.809 1.00 87.38 94 VAL A C 1
ATOM 716 O O . VAL A 1 94 ? -10.931 -13.531 -11.476 1.00 87.38 94 VAL A O 1
ATOM 719 N N . ASP A 1 95 ? -10.514 -11.382 -10.949 1.00 83.19 95 ASP A N 1
ATOM 720 C CA . ASP A 1 95 ? -10.406 -11.616 -9.511 1.00 83.19 95 ASP A CA 1
ATOM 721 C C . ASP A 1 95 ? -11.801 -11.915 -8.926 1.00 83.19 95 ASP A C 1
ATOM 723 O O . ASP A 1 95 ? -12.694 -11.071 -9.050 1.00 83.19 95 ASP A O 1
ATOM 727 N N . PRO A 1 96 ? -12.025 -13.078 -8.280 1.00 84.19 96 PRO A N 1
ATOM 728 C CA . PRO A 1 96 ? -13.267 -13.344 -7.550 1.00 84.19 96 PRO A CA 1
ATOM 729 C C . PRO A 1 96 ? -13.430 -12.439 -6.318 1.00 84.19 96 PRO A C 1
ATOM 731 O O . PRO A 1 96 ? -14.511 -12.387 -5.731 1.00 84.19 96 PRO A O 1
ATOM 734 N N . GLY A 1 97 ? -12.373 -11.719 -5.939 1.00 78.31 97 GLY A N 1
ATOM 735 C CA . GLY A 1 97 ? -12.356 -10.792 -4.828 1.00 78.31 97 GLY A CA 1
ATOM 736 C C . GLY A 1 97 ? -11.912 -11.457 -3.531 1.00 78.31 97 GLY A C 1
ATOM 737 O O . GLY A 1 97 ? -12.142 -12.639 -3.266 1.00 78.31 97 GLY A O 1
ATOM 738 N N . LEU A 1 98 ? -11.271 -10.659 -2.678 1.00 78.06 98 LEU A N 1
ATOM 739 C CA . LEU A 1 98 ? -10.893 -11.086 -1.338 1.00 78.06 98 LEU A CA 1
ATOM 740 C C . LEU A 1 98 ? -12.137 -11.182 -0.445 1.00 78.06 98 LEU A C 1
ATOM 742 O O . LEU A 1 98 ? -12.689 -10.164 -0.024 1.00 78.06 98 LEU A O 1
ATOM 746 N N . ILE A 1 99 ? -12.533 -12.403 -0.088 1.00 73.56 99 ILE A N 1
ATOM 747 C CA . ILE A 1 99 ? -13.568 -12.632 0.924 1.00 73.56 99 ILE A CA 1
ATOM 748 C C . ILE A 1 99 ? -12.950 -12.374 2.299 1.00 73.56 99 ILE A C 1
ATOM 750 O O . ILE A 1 99 ? -12.204 -13.192 2.838 1.00 73.56 99 ILE A O 1
ATOM 754 N N . LYS A 1 100 ? -13.245 -11.207 2.870 1.00 65.19 100 LYS A N 1
ATOM 755 C CA . LYS A 1 100 ? -12.950 -10.918 4.273 1.00 65.19 100 LYS A CA 1
ATOM 756 C C . LYS A 1 100 ? -14.138 -11.393 5.094 1.00 65.19 100 LYS A C 1
ATOM 758 O O . LYS A 1 100 ? -15.222 -10.830 4.982 1.00 65.19 100 LYS A O 1
ATOM 763 N N . ASP A 1 101 ? -13.938 -12.421 5.912 1.00 63.19 101 ASP A N 1
ATOM 764 C CA . ASP A 1 101 ? -14.915 -12.803 6.929 1.00 63.19 101 ASP A CA 1
ATOM 765 C C . ASP A 1 101 ? -15.230 -11.559 7.779 1.00 63.19 101 ASP A C 1
ATOM 767 O O . ASP A 1 101 ? -14.370 -11.107 8.538 1.00 63.19 101 ASP A O 1
ATOM 771 N N . GLY A 1 102 ? -16.447 -11.011 7.674 1.00 62.75 102 GLY A N 1
ATOM 772 C CA . GLY A 1 102 ? -16.942 -9.832 8.413 1.00 62.75 102 GLY A CA 1
ATOM 773 C C . GLY A 1 102 ? -17.046 -10.024 9.933 1.00 62.75 102 GLY A C 1
ATOM 774 O O . GLY A 1 102 ? -17.802 -9.340 10.613 1.00 62.75 102 GLY A O 1
ATOM 775 N N . VAL A 1 103 ? -16.290 -10.978 10.476 1.00 71.75 103 VAL A N 1
ATOM 776 C CA . VAL A 1 103 ? -16.215 -11.322 11.891 1.00 71.75 103 VAL A CA 1
ATOM 777 C C . VAL A 1 103 ? -15.807 -10.114 12.722 1.00 71.75 103 VAL A C 1
ATOM 779 O O . VAL A 1 103 ? -16.251 -10.025 13.850 1.00 71.75 103 VAL A O 1
ATOM 782 N N . GLU A 1 104 ? -15.017 -9.171 12.207 1.00 80.69 104 GLU A N 1
ATOM 783 C CA . GLU A 1 104 ? -14.610 -7.992 12.989 1.00 80.69 104 GLU A CA 1
ATOM 784 C C . GLU A 1 104 ? -15.790 -7.067 13.312 1.00 80.69 104 GLU A C 1
ATOM 786 O O . GLU A 1 104 ? -15.941 -6.684 14.469 1.00 80.69 104 GLU A O 1
ATOM 791 N N . ALA A 1 105 ? -16.689 -6.823 12.353 1.00 81.31 105 ALA A N 1
ATOM 792 C CA . ALA A 1 105 ? -17.917 -6.060 12.595 1.00 81.31 105 ALA A CA 1
ATOM 793 C C . ALA A 1 105 ? -18.831 -6.776 13.607 1.00 81.31 105 ALA A C 1
ATOM 795 O O . ALA A 1 105 ? -19.307 -6.172 14.566 1.00 81.31 105 ALA A O 1
ATOM 796 N N . HIS A 1 106 ? -18.996 -8.096 13.468 1.00 85.06 106 HIS A N 1
ATOM 797 C CA . HIS A 1 106 ? -19.757 -8.878 14.447 1.00 85.06 106 HIS A CA 1
ATOM 798 C C . HIS A 1 106 ? -19.077 -8.924 15.826 1.00 85.06 106 HIS A C 1
ATOM 800 O O . HIS A 1 106 ? -19.754 -8.907 16.848 1.00 85.06 106 HIS A O 1
ATOM 806 N N . LEU A 1 107 ? -17.743 -8.979 15.891 1.00 86.00 107 LEU A N 1
ATOM 807 C CA . LEU A 1 107 ? -16.992 -8.929 17.148 1.00 86.00 107 LEU A CA 1
ATOM 808 C C . LEU A 1 107 ? -17.147 -7.568 17.823 1.00 86.00 107 LEU A C 1
ATOM 810 O O . LEU A 1 107 ? -17.242 -7.518 19.045 1.00 86.00 107 LEU A O 1
ATOM 814 N N . GLN A 1 108 ? -17.194 -6.488 17.048 1.00 89.88 108 GLN A N 1
ATOM 815 C CA . GLN A 1 108 ? -17.456 -5.147 17.550 1.00 89.88 108 GLN A CA 1
ATOM 816 C C . GLN A 1 108 ? -18.852 -5.028 18.153 1.00 89.88 108 GLN A C 1
ATOM 818 O O . GLN A 1 108 ? -18.987 -4.514 19.260 1.00 89.88 108 GLN A O 1
ATOM 823 N N . GLU A 1 109 ? -19.874 -5.535 17.467 1.00 89.56 109 GLU A N 1
ATOM 824 C CA . GLU A 1 109 ? -21.240 -5.590 17.993 1.00 89.56 109 GLU A CA 1
ATOM 825 C C . GLU A 1 109 ? -21.314 -6.412 19.280 1.00 89.56 109 GLU A C 1
ATOM 827 O O . GLU A 1 109 ? -21.734 -5.902 20.315 1.00 89.56 109 GLU A O 1
ATOM 832 N N . LEU A 1 110 ? -20.796 -7.643 19.256 1.00 90.44 110 LEU A N 1
ATOM 833 C CA . LEU A 1 110 ? -20.816 -8.536 20.415 1.00 90.44 110 LEU A CA 1
ATOM 834 C C . LEU A 1 110 ? -20.049 -7.975 21.619 1.00 90.44 110 LEU A C 1
ATOM 836 O O . LEU A 1 110 ? -20.472 -8.176 22.757 1.00 90.44 110 LEU A O 1
ATOM 840 N N . LEU A 1 111 ? -18.914 -7.306 21.389 1.00 91.06 111 LEU A N 1
ATOM 841 C CA . LEU A 1 111 ? -18.109 -6.725 22.462 1.00 91.06 111 LEU A CA 1
ATOM 842 C C . LEU A 1 111 ? -18.738 -5.446 23.020 1.00 91.06 111 LEU A C 1
ATOM 844 O O . LEU A 1 111 ? -18.628 -5.196 24.214 1.00 91.06 111 LEU A O 1
ATOM 848 N N . ALA A 1 112 ? -19.407 -4.651 22.185 1.00 91.69 112 ALA A N 1
ATOM 849 C CA . ALA A 1 112 ? -20.136 -3.473 22.637 1.00 91.69 112 ALA A CA 1
ATOM 850 C C . ALA A 1 112 ? -21.375 -3.852 23.461 1.00 91.69 112 ALA A C 1
ATOM 852 O O . ALA A 1 112 ? -21.615 -3.240 24.501 1.00 91.69 112 ALA A O 1
ATOM 853 N N . ASP A 1 113 ? -22.106 -4.887 23.034 1.00 93.12 113 ASP A N 1
ATOM 854 C CA . ASP A 1 113 ? -23.258 -5.433 23.761 1.00 93.12 113 ASP A CA 1
ATOM 855 C C . ASP A 1 113 ? -22.860 -6.054 25.106 1.00 93.12 113 ASP A C 1
ATOM 857 O O . ASP A 1 113 ? -23.678 -6.128 26.021 1.00 93.12 113 ASP A O 1
ATOM 861 N N . ARG A 1 114 ? -21.606 -6.512 25.225 1.00 91.25 114 ARG A N 1
ATOM 862 C CA . ARG A 1 114 ? -21.047 -7.134 26.433 1.00 91.25 114 ARG A CA 1
ATOM 863 C C . ARG A 1 114 ? -19.756 -6.461 26.876 1.00 91.25 114 ARG A C 1
ATOM 865 O O . ARG A 1 114 ? -18.716 -7.114 27.039 1.00 91.25 114 ARG A O 1
ATOM 872 N N . ILE A 1 115 ? -19.800 -5.141 27.037 1.00 93.50 115 ILE A N 1
ATOM 873 C CA . ILE A 1 115 ? -18.616 -4.331 27.344 1.00 93.50 115 ILE A CA 1
ATOM 874 C C . ILE A 1 115 ? -17.938 -4.745 28.662 1.00 93.50 115 ILE A C 1
ATOM 876 O O . ILE A 1 115 ? -16.720 -4.630 28.799 1.00 93.50 115 ILE A O 1
ATOM 880 N N . GLU A 1 116 ? -18.692 -5.332 29.594 1.00 90.12 116 GLU A N 1
ATOM 881 C CA . GLU A 1 116 ? -18.214 -5.901 30.856 1.00 90.12 116 GLU A CA 1
ATOM 882 C C . GLU A 1 116 ? -17.209 -7.050 30.673 1.00 90.12 116 GLU A C 1
ATOM 884 O O . GLU A 1 116 ? -16.459 -7.384 31.590 1.00 90.12 116 GLU A O 1
ATOM 889 N N . THR A 1 117 ? -17.138 -7.648 29.479 1.00 90.81 117 THR A N 1
ATOM 890 C CA . THR A 1 117 ? -16.136 -8.679 29.164 1.00 90.81 117 THR A CA 1
ATOM 891 C C . THR A 1 117 ? -14.710 -8.126 29.088 1.00 90.81 117 THR A C 1
ATOM 893 O O . THR A 1 117 ? -13.758 -8.900 29.228 1.00 90.81 117 THR A O 1
ATOM 896 N N . LEU A 1 118 ? -14.542 -6.806 28.917 1.00 88.44 118 LEU A N 1
ATOM 897 C CA . LEU A 1 118 ? -13.245 -6.127 29.031 1.00 88.44 118 LEU A CA 1
ATOM 898 C C . LEU A 1 118 ? -12.765 -6.037 30.486 1.00 88.44 118 LEU A C 1
ATOM 900 O O . LEU A 1 118 ? -11.560 -6.064 30.743 1.00 88.44 118 LEU A O 1
ATOM 904 N N . GLY A 1 119 ? -13.699 -5.971 31.433 1.00 89.00 119 GLY A N 1
ATOM 905 C CA . GLY A 1 119 ? -13.444 -5.865 32.861 1.00 89.00 119 GLY A CA 1
ATOM 906 C C . GLY A 1 119 ? -14.686 -5.402 33.620 1.00 89.00 119 GLY A C 1
ATOM 907 O O . GLY A 1 119 ? -15.583 -4.771 33.061 1.00 89.00 119 GLY A O 1
ATOM 908 N N . GLU A 1 120 ? -14.727 -5.694 34.918 1.00 89.25 120 GLU A N 1
ATOM 909 C CA . GLU A 1 120 ? -15.775 -5.182 35.801 1.00 89.25 120 GLU A CA 1
ATOM 910 C C . GLU A 1 120 ? -15.777 -3.644 35.794 1.00 89.25 120 GLU A C 1
ATOM 912 O O . GLU A 1 120 ? -14.719 -3.021 35.739 1.00 89.25 120 GLU A O 1
ATOM 917 N N . GLY A 1 121 ? -16.964 -3.033 35.807 1.00 89.62 121 GLY A N 1
ATOM 918 C CA . GLY A 1 121 ? -17.121 -1.575 35.804 1.00 89.62 121 GLY A CA 1
ATOM 919 C C . GLY A 1 121 ? -16.917 -0.891 34.447 1.00 89.62 121 GLY A C 1
ATOM 920 O O . GLY A 1 121 ? -17.051 0.329 34.374 1.00 89.62 121 GLY A O 1
ATOM 921 N N . TYR A 1 122 ? -16.635 -1.637 33.371 1.00 95.38 122 TYR A N 1
ATOM 922 C CA . TYR A 1 122 ? -16.559 -1.050 32.034 1.00 95.38 122 TYR A CA 1
ATOM 923 C C . TYR A 1 122 ? -17.938 -0.600 31.535 1.00 95.38 122 TYR A C 1
ATOM 925 O O . TYR A 1 122 ? -18.930 -1.307 31.697 1.00 95.38 122 TYR A O 1
ATOM 933 N N . THR A 1 123 ? -17.998 0.567 30.889 1.00 95.56 123 THR A N 1
ATOM 934 C CA . THR A 1 123 ? -19.231 1.115 30.295 1.00 95.56 123 THR A CA 1
ATOM 935 C C . THR A 1 123 ? -18.979 1.651 28.893 1.00 95.56 123 THR A C 1
ATOM 937 O O . THR A 1 123 ? -17.979 2.318 28.633 1.00 95.56 123 THR A O 1
ATOM 940 N N . LEU A 1 124 ? -19.879 1.355 27.957 1.00 95.69 124 LEU A N 1
ATOM 941 C CA . LEU A 1 124 ? -19.751 1.792 26.569 1.00 95.69 124 LEU A CA 1
ATOM 942 C C . LEU A 1 124 ? -20.009 3.304 26.456 1.00 95.69 124 LEU A C 1
ATOM 944 O O . LEU A 1 124 ? -21.025 3.794 26.941 1.00 95.69 124 LEU A O 1
ATOM 948 N N . ILE A 1 125 ? -19.120 4.034 25.774 1.00 94.44 125 ILE A N 1
ATOM 949 C CA . ILE A 1 125 ? -19.382 5.418 25.350 1.00 94.44 125 ILE A CA 1
ATOM 950 C C . ILE A 1 125 ? -19.997 5.394 23.952 1.00 94.44 125 ILE A C 1
ATOM 952 O O . ILE A 1 125 ? -21.069 5.955 23.735 1.00 94.44 125 ILE A O 1
ATOM 956 N N . ARG A 1 126 ? -19.308 4.772 22.985 1.00 94.19 126 ARG A N 1
ATOM 957 C CA . ARG A 1 126 ? -19.724 4.771 21.578 1.00 94.19 126 ARG A CA 1
ATOM 958 C C . ARG A 1 126 ? -19.022 3.677 20.774 1.00 94.19 126 ARG A C 1
ATOM 960 O O . ARG A 1 126 ? -17.844 3.405 20.997 1.00 94.19 126 ARG A O 1
ATOM 967 N N . ARG A 1 127 ? -19.741 3.107 19.802 1.00 94.62 127 ARG A N 1
ATOM 968 C CA . ARG A 1 127 ? -19.161 2.334 18.691 1.00 94.62 127 ARG A CA 1
ATOM 969 C C . ARG A 1 127 ? -18.771 3.267 17.552 1.00 94.62 127 ARG A C 1
ATOM 971 O O . ARG A 1 127 ? -19.478 4.249 17.321 1.00 94.62 127 ARG A O 1
ATOM 978 N N . GLU A 1 128 ? -17.690 2.942 16.853 1.00 92.75 128 GLU A N 1
ATOM 979 C CA . GLU A 1 128 ? -17.188 3.715 15.709 1.00 92.75 128 GLU A CA 1
ATOM 980 C C . GLU A 1 128 ? -17.054 5.207 16.052 1.00 92.75 128 GLU A C 1
ATOM 982 O O . GLU A 1 128 ? -17.677 6.091 15.455 1.00 92.75 128 GLU A O 1
ATOM 987 N N . TYR A 1 129 ? -16.277 5.502 17.096 1.00 92.00 129 TYR A N 1
ATOM 988 C CA . TYR A 1 129 ? -16.051 6.879 17.516 1.00 92.00 129 TYR A CA 1
ATOM 989 C C . TYR A 1 129 ? -15.188 7.595 16.471 1.00 92.00 129 TYR A C 1
ATOM 991 O O . TYR A 1 129 ? -13.990 7.334 16.355 1.00 92.00 129 TYR A O 1
ATOM 999 N N . MET A 1 130 ? -15.809 8.481 15.689 1.00 91.19 130 MET A N 1
ATOM 1000 C CA . MET A 1 130 ? -15.157 9.174 14.579 1.00 91.19 130 MET A CA 1
ATOM 1001 C C . MET A 1 130 ? -14.010 10.074 15.048 1.00 91.19 130 MET A C 1
ATOM 1003 O O . MET A 1 130 ? -14.187 10.930 15.914 1.00 91.19 130 MET A O 1
ATOM 1007 N N . THR A 1 131 ? -12.849 9.928 14.409 1.00 86.00 131 THR A N 1
ATOM 1008 C CA . THR A 1 131 ? -11.695 10.827 14.555 1.00 86.00 131 THR A CA 1
ATOM 1009 C C . THR A 1 131 ? -11.282 11.397 13.198 1.00 86.00 131 THR A C 1
ATOM 1011 O O . THR A 1 131 ? -11.767 10.966 12.151 1.00 86.00 131 THR A O 1
ATOM 1014 N N . ALA A 1 132 ? -10.328 12.332 13.198 1.00 80.19 132 ALA A N 1
ATOM 1015 C CA . ALA A 1 132 ? -9.769 12.909 11.974 1.00 80.19 132 ALA A CA 1
ATOM 1016 C C . ALA A 1 132 ? -9.064 11.887 11.056 1.00 80.19 132 ALA A C 1
ATOM 1018 O O . ALA A 1 132 ? -8.836 12.187 9.887 1.00 80.19 132 ALA A O 1
ATOM 1019 N N . ILE A 1 133 ? -8.709 10.701 11.567 1.00 80.31 133 ILE A N 1
ATOM 1020 C CA . ILE A 1 133 ? -7.998 9.651 10.814 1.00 80.31 133 ILE A CA 1
ATOM 1021 C C . ILE A 1 133 ? -8.825 8.366 10.640 1.00 80.31 133 ILE A C 1
ATOM 1023 O O . ILE A 1 133 ? -8.283 7.360 10.187 1.00 80.31 133 ILE A O 1
ATOM 1027 N N . GLY A 1 134 ? -10.114 8.396 10.999 1.00 87.38 134 GLY A N 1
ATOM 1028 C CA . GLY A 1 134 ? -11.027 7.248 10.940 1.00 87.38 134 GLY A CA 1
ATOM 1029 C C . GLY A 1 134 ? -11.687 6.914 12.286 1.00 87.38 134 GLY A C 1
ATOM 1030 O O . GLY A 1 134 ? -11.375 7.547 13.299 1.00 87.38 134 GLY A O 1
ATOM 1031 N N . PRO A 1 135 ? -12.636 5.967 12.312 1.00 90.38 135 PRO A N 1
ATOM 1032 C CA . PRO A 1 135 ? -13.323 5.571 13.536 1.00 90.38 135 PRO A CA 1
ATOM 1033 C C . PRO A 1 135 ? -12.459 4.675 14.433 1.00 90.38 135 PRO A C 1
ATOM 1035 O O . PRO A 1 135 ? -11.781 3.768 13.955 1.00 90.38 135 PRO A O 1
ATOM 1038 N N . VAL A 1 136 ? -12.529 4.903 15.743 1.00 90.94 136 VAL A N 1
ATOM 1039 C CA . VAL A 1 136 ? -12.109 3.927 16.763 1.00 90.94 136 VAL A CA 1
ATOM 1040 C C . VAL A 1 136 ? -13.234 2.914 16.945 1.00 90.94 136 VAL A C 1
ATOM 1042 O O . VAL A 1 136 ? -14.377 3.335 17.140 1.00 90.94 136 VAL A O 1
ATOM 1045 N N . ASP A 1 137 ? -12.934 1.612 16.931 1.00 92.56 137 ASP A N 1
ATOM 1046 C CA . ASP A 1 137 ? -13.970 0.568 16.971 1.00 92.56 137 ASP A CA 1
ATOM 1047 C C . ASP A 1 137 ? -14.893 0.718 18.187 1.00 92.56 137 ASP A C 1
ATOM 1049 O O . ASP A 1 137 ? -16.117 0.795 18.042 1.00 92.56 137 ASP A O 1
ATOM 1053 N N . ILE A 1 138 ? -14.322 0.805 19.391 1.00 94.94 138 ILE A N 1
ATOM 1054 C CA . ILE A 1 138 ? -15.074 1.060 20.622 1.00 94.94 138 ILE A CA 1
ATOM 1055 C C . ILE A 1 138 ? -14.350 2.105 21.469 1.00 94.94 138 ILE A C 1
ATOM 1057 O O . ILE A 1 138 ? -13.155 2.000 21.742 1.00 94.94 138 ILE A O 1
ATOM 1061 N N . LEU A 1 139 ? -15.113 3.083 21.950 1.00 95.25 139 LEU A N 1
ATOM 1062 C CA . LEU A 1 139 ? -14.716 3.971 23.034 1.00 95.25 139 LEU A CA 1
ATOM 1063 C C . LEU A 1 139 ? -15.559 3.634 24.270 1.00 95.25 139 LEU A C 1
ATOM 1065 O O . LEU A 1 139 ? -16.789 3.565 24.186 1.00 95.25 139 LEU A O 1
ATOM 1069 N N . CYS A 1 140 ? -14.919 3.416 25.413 1.00 95.88 140 CYS A N 1
ATOM 1070 C CA . CYS A 1 140 ? -15.575 3.049 26.670 1.00 95.88 140 CYS A CA 1
ATOM 1071 C C . CYS A 1 140 ? -14.932 3.754 27.875 1.00 95.88 140 CYS A C 1
ATOM 1073 O O . CYS A 1 140 ? -13.925 4.449 27.733 1.00 95.88 140 CYS A O 1
ATOM 1075 N N . ARG A 1 141 ? -15.536 3.619 29.058 1.00 95.75 141 ARG A N 1
ATOM 1076 C CA . ARG A 1 141 ? -14.915 3.970 30.342 1.00 95.75 141 ARG A CA 1
ATOM 1077 C C . ARG A 1 141 ? -14.575 2.709 31.113 1.00 95.75 141 ARG A C 1
ATOM 1079 O O . ARG A 1 141 ? -15.356 1.763 31.067 1.00 95.75 141 ARG A O 1
ATOM 1086 N N . ASP A 1 142 ? -13.450 2.714 31.819 1.00 94.25 142 ASP A N 1
ATOM 1087 C CA . ASP A 1 142 ? -13.109 1.670 32.788 1.00 94.25 142 ASP A CA 1
ATOM 1088 C C . ASP A 1 142 ? -13.772 1.901 34.160 1.00 94.25 142 ASP A C 1
ATOM 1090 O O . ASP A 1 142 ? -14.498 2.877 34.360 1.00 94.25 142 ASP A O 1
ATOM 1094 N N . ALA A 1 143 ? -13.504 1.002 35.115 1.00 92.06 143 ALA A N 1
ATOM 1095 C CA . ALA A 1 143 ? -14.033 1.064 36.481 1.00 92.06 143 ALA A CA 1
ATOM 1096 C C . ALA A 1 143 ? -13.671 2.357 37.232 1.00 92.06 143 ALA A C 1
ATOM 1098 O O . ALA A 1 143 ? -14.400 2.776 38.130 1.00 92.06 143 ALA A O 1
ATOM 1099 N N . GLU A 1 144 ? -12.558 3.001 36.872 1.00 92.50 144 GLU A N 1
ATOM 1100 C CA . GLU A 1 144 ? -12.130 4.274 37.452 1.00 92.50 144 GLU A CA 1
ATOM 1101 C C . GLU A 1 144 ? -12.663 5.491 36.672 1.00 92.50 144 GLU A C 1
ATOM 1103 O O . GLU A 1 144 ? -12.292 6.629 36.962 1.00 92.50 144 GLU A O 1
ATOM 1108 N N . GLY A 1 145 ? -13.531 5.273 35.678 1.00 89.31 145 GLY A N 1
ATOM 1109 C CA . GLY A 1 145 ? -14.144 6.313 34.851 1.00 89.31 145 GLY A CA 1
ATOM 1110 C C . GLY A 1 145 ? -13.242 6.860 33.740 1.00 89.31 145 GLY A C 1
ATOM 1111 O O . GLY A 1 145 ? -13.645 7.797 33.035 1.00 89.31 145 GLY A O 1
ATOM 1112 N N . ARG A 1 146 ? -12.043 6.293 33.554 1.00 91.56 146 ARG A N 1
ATOM 1113 C CA . ARG A 1 146 ? -11.067 6.740 32.549 1.00 91.56 146 ARG A CA 1
ATOM 1114 C C . ARG A 1 146 ? -11.478 6.258 31.170 1.00 91.56 146 ARG A C 1
ATOM 1116 O O . ARG A 1 146 ? -11.992 5.153 31.019 1.00 91.56 146 ARG A O 1
ATOM 1123 N N . THR A 1 147 ? -11.221 7.076 30.158 1.00 94.25 147 THR A N 1
ATOM 1124 C CA . THR A 1 147 ? -11.553 6.742 28.772 1.00 94.25 147 THR A CA 1
ATOM 1125 C C . THR A 1 147 ? -10.606 5.667 28.242 1.00 94.25 147 THR A C 1
ATOM 1127 O O . THR A 1 147 ? -9.387 5.794 28.354 1.00 94.25 147 THR A O 1
ATOM 1130 N N . VAL A 1 148 ? -11.150 4.637 27.602 1.00 93.56 148 VAL A N 1
ATOM 1131 C CA . VAL A 1 148 ? -10.395 3.555 26.969 1.00 93.56 148 VAL A CA 1
ATOM 1132 C C . VAL A 1 148 ? -10.811 3.437 25.504 1.00 93.56 148 VAL A C 1
ATOM 1134 O O . VAL A 1 148 ? -11.991 3.282 25.192 1.00 93.56 148 VAL A O 1
ATOM 1137 N N . ALA A 1 149 ? -9.831 3.512 24.606 1.00 94.19 149 ALA A N 1
ATOM 1138 C CA . ALA A 1 149 ? -9.983 3.180 23.197 1.00 94.19 149 ALA A CA 1
ATOM 1139 C C . ALA A 1 149 ? -9.672 1.694 22.988 1.00 94.19 149 ALA A C 1
ATOM 1141 O O . ALA A 1 149 ? -8.645 1.187 23.457 1.00 94.19 149 ALA A O 1
ATOM 1142 N N . VAL A 1 150 ? -10.560 0.995 22.288 1.00 92.25 150 VAL A N 1
ATOM 1143 C CA . VAL A 1 150 ? -10.444 -0.433 21.997 1.00 92.25 150 VAL A CA 1
ATOM 1144 C C . VAL A 1 150 ? -10.417 -0.621 20.490 1.00 92.25 150 VAL A C 1
ATOM 1146 O O . VAL A 1 150 ? -11.349 -0.208 19.804 1.00 92.25 150 VAL A O 1
ATOM 1149 N N . GLU A 1 151 ? -9.362 -1.267 20.002 1.00 91.25 151 GLU A N 1
ATOM 1150 C CA . GLU A 1 151 ? -9.262 -1.732 18.616 1.00 91.25 151 GLU A CA 1
ATOM 1151 C C . GLU A 1 151 ? -9.472 -3.249 18.590 1.00 91.25 151 GLU A C 1
ATOM 1153 O O . GLU A 1 151 ? -8.821 -4.003 19.330 1.00 91.25 151 GLU A O 1
ATOM 1158 N N . ILE A 1 152 ? -10.381 -3.702 17.735 1.00 87.56 152 ILE A N 1
ATOM 1159 C CA . ILE A 1 152 ? -10.805 -5.089 17.622 1.00 87.56 152 ILE A CA 1
ATOM 1160 C C . ILE A 1 152 ? -10.231 -5.652 16.336 1.00 87.56 152 ILE A C 1
ATOM 1162 O O . ILE A 1 152 ? -10.578 -5.250 15.233 1.00 87.56 152 ILE A O 1
ATOM 1166 N N . LYS A 1 153 ? -9.375 -6.657 16.487 1.00 82.69 153 LYS A N 1
ATOM 1167 C CA . LYS A 1 153 ? -8.879 -7.451 15.367 1.00 82.69 153 LYS A CA 1
ATOM 1168 C C . LYS A 1 153 ? -9.183 -8.913 15.622 1.00 82.69 153 LYS A C 1
ATOM 1170 O O . LYS A 1 153 ? -9.032 -9.397 16.748 1.00 82.69 153 LYS A O 1
ATOM 1175 N N . ARG A 1 154 ? -9.539 -9.661 14.573 1.00 78.06 154 ARG A N 1
ATOM 1176 C CA . ARG A 1 154 ? -9.694 -11.126 14.681 1.00 78.06 154 ARG A CA 1
ATOM 1177 C C . ARG A 1 154 ? -8.387 -11.786 15.139 1.00 78.06 154 ARG A C 1
ATOM 1179 O O . ARG A 1 154 ? -8.409 -12.791 15.854 1.00 78.06 154 ARG A O 1
ATOM 1186 N N . ARG A 1 155 ? -7.249 -11.229 14.715 1.00 74.06 155 ARG A N 1
ATOM 1187 C CA . ARG A 1 155 ? -5.896 -11.618 15.124 1.00 74.06 155 ARG A CA 1
ATOM 1188 C C . ARG A 1 155 ? -5.132 -10.373 15.560 1.00 74.06 155 ARG A C 1
ATOM 1190 O O . ARG A 1 155 ? -5.116 -9.379 14.848 1.00 74.06 155 ARG A O 1
ATOM 1197 N N . GLY A 1 156 ? -4.517 -10.427 16.740 1.00 67.25 156 GLY A N 1
ATOM 1198 C CA . GLY A 1 156 ? -3.685 -9.332 17.233 1.00 67.25 156 GLY A CA 1
ATOM 1199 C C . GLY A 1 156 ? -2.370 -9.273 16.461 1.00 67.25 156 GLY A C 1
ATOM 1200 O O . GLY A 1 156 ? -1.490 -10.097 16.700 1.00 67.25 156 GLY A O 1
ATOM 1201 N N . GLU A 1 157 ? -2.253 -8.308 15.556 1.00 72.19 157 GLU A N 1
ATOM 1202 C CA . GLU A 1 157 ? -1.077 -8.065 14.715 1.00 72.19 157 GLU A CA 1
ATOM 1203 C C . GLU A 1 157 ? -0.535 -6.643 14.950 1.00 72.19 157 GLU A C 1
ATOM 1205 O O . GLU A 1 157 ? -1.189 -5.818 15.595 1.00 72.19 157 GLU A O 1
ATOM 1210 N N . ILE A 1 158 ? 0.678 -6.359 14.460 1.00 72.19 158 ILE A N 1
ATOM 1211 C CA . ILE A 1 158 ? 1.371 -5.074 14.685 1.00 72.19 158 ILE A CA 1
ATOM 1212 C C . ILE A 1 158 ? 0.551 -3.896 14.143 1.00 72.19 158 ILE A C 1
ATOM 1214 O O . ILE A 1 158 ? 0.446 -2.872 14.816 1.00 72.19 158 ILE A O 1
ATOM 1218 N N . ASP A 1 159 ? -0.114 -4.079 13.001 1.00 71.69 159 ASP A N 1
ATOM 1219 C CA . ASP A 1 159 ? -0.951 -3.055 12.369 1.00 71.69 159 ASP A CA 1
ATOM 1220 C C . ASP A 1 159 ? -2.038 -2.511 13.322 1.00 71.69 159 ASP A C 1
ATOM 1222 O O . ASP A 1 159 ? -2.306 -1.308 13.342 1.00 71.69 159 ASP A O 1
ATOM 1226 N N . GLY A 1 160 ? -2.623 -3.364 14.176 1.00 75.38 160 GLY A N 1
ATOM 1227 C CA . GLY A 1 160 ? -3.612 -2.937 15.174 1.00 75.38 160 GLY A CA 1
ATOM 1228 C C . GLY A 1 160 ? -3.012 -2.077 16.293 1.00 75.38 160 GLY A C 1
ATOM 1229 O O . GLY A 1 160 ? -3.652 -1.148 16.782 1.00 75.38 160 GLY A O 1
ATOM 1230 N N . VAL A 1 161 ? -1.757 -2.336 16.672 1.00 79.81 161 VAL A N 1
ATOM 1231 C CA . VAL A 1 161 ? -1.040 -1.548 17.690 1.00 79.81 161 VAL A CA 1
ATOM 1232 C C . VAL A 1 161 ? -0.651 -0.174 17.141 1.00 79.81 161 VAL A C 1
ATOM 1234 O O . VAL A 1 161 ? -0.815 0.839 17.826 1.00 79.81 161 VAL A O 1
ATOM 1237 N N . GLU A 1 162 ? -0.172 -0.116 15.897 1.00 82.00 162 GLU A N 1
ATOM 1238 C CA . GLU A 1 162 ? 0.154 1.145 15.220 1.00 82.00 162 GLU A CA 1
ATOM 1239 C C . GLU A 1 162 ? -1.091 2.016 15.016 1.00 82.00 162 GLU A C 1
ATOM 1241 O O . GLU A 1 162 ? -1.052 3.233 15.211 1.00 82.00 162 GLU A O 1
ATOM 1246 N N . GLN A 1 163 ? -2.222 1.403 14.662 1.00 81.81 163 GLN A N 1
ATOM 1247 C CA . GLN A 1 163 ? -3.501 2.098 14.539 1.00 81.81 163 GLN A CA 1
ATOM 1248 C C . GLN A 1 163 ? -3.949 2.703 15.878 1.00 81.81 163 GLN A C 1
ATOM 1250 O O . GLN A 1 163 ? -4.245 3.897 15.939 1.00 81.81 163 GLN A O 1
ATOM 1255 N N . LEU A 1 164 ? -3.901 1.927 16.962 1.00 86.69 164 LEU A N 1
ATOM 1256 C CA . LEU A 1 164 ? -4.305 2.391 18.288 1.00 86.69 164 LEU A CA 1
ATOM 1257 C C . LEU A 1 164 ? -3.393 3.504 18.831 1.00 86.69 164 LEU A C 1
ATOM 1259 O O . LEU A 1 164 ? -3.877 4.453 19.445 1.00 86.69 164 LEU A O 1
ATOM 1263 N N . THR A 1 165 ? -2.090 3.442 18.541 1.00 85.38 165 THR A N 1
ATOM 1264 C CA . THR A 1 165 ? -1.129 4.498 18.909 1.00 85.38 165 THR A CA 1
ATOM 1265 C C . THR A 1 165 ? -1.510 5.837 18.271 1.00 85.38 165 THR A C 1
ATOM 1267 O O . THR A 1 165 ? -1.575 6.851 18.966 1.00 85.38 165 THR A O 1
ATOM 1270 N N . ARG A 1 166 ? -1.865 5.840 16.978 1.00 84.38 166 ARG A N 1
ATOM 1271 C CA . ARG A 1 166 ? -2.319 7.053 16.275 1.00 84.38 166 ARG A CA 1
ATOM 1272 C C . ARG A 1 166 ? -3.627 7.604 16.847 1.00 84.38 166 ARG A C 1
ATOM 1274 O O . ARG A 1 166 ? -3.780 8.818 16.957 1.00 84.38 166 ARG A O 1
ATOM 1281 N N . TYR A 1 167 ? -4.562 6.738 17.246 1.00 87.31 167 TYR A N 1
ATOM 1282 C CA . TYR A 1 167 ? -5.794 7.185 17.902 1.00 87.31 167 TYR A CA 1
ATOM 1283 C C . TYR A 1 167 ? -5.527 7.816 19.265 1.00 87.31 167 TYR A C 1
ATOM 1285 O O . TYR A 1 167 ? -6.068 8.882 19.552 1.00 87.31 167 TYR A O 1
ATOM 1293 N N . LEU A 1 168 ? -4.660 7.219 20.086 1.00 87.19 168 LEU A N 1
ATOM 1294 C CA . LEU A 1 168 ? -4.316 7.776 21.394 1.00 87.19 168 LEU A CA 1
ATOM 1295 C C . LEU A 1 168 ? -3.702 9.173 21.299 1.00 87.19 168 LEU A C 1
ATOM 1297 O O . LEU A 1 168 ? -4.020 10.025 22.128 1.00 87.19 168 LEU A O 1
ATOM 1301 N N . GLU A 1 169 ? -2.851 9.425 20.304 1.00 85.69 169 GLU A N 1
ATOM 1302 C CA . GLU A 1 169 ? -2.268 10.753 20.075 1.00 85.69 169 GLU A CA 1
ATOM 1303 C C . GLU A 1 169 ? -3.318 11.824 19.771 1.00 85.69 169 GLU A C 1
ATOM 1305 O O . GLU A 1 169 ? -3.091 12.996 20.071 1.00 85.69 169 GLU A O 1
ATOM 1310 N N . LEU A 1 170 ? -4.446 11.445 19.166 1.00 84.25 170 LEU A N 1
ATOM 1311 C CA . LEU A 1 170 ? -5.550 12.352 18.860 1.00 84.25 170 LEU A CA 1
ATOM 1312 C C . LEU A 1 170 ? -6.509 12.493 20.039 1.00 84.25 170 LEU A C 1
ATOM 1314 O O . LEU A 1 170 ? -6.837 13.612 20.421 1.00 84.25 170 LEU A O 1
ATOM 1318 N N . LEU A 1 171 ? -6.929 11.379 20.641 1.00 85.94 171 LEU A N 1
ATOM 1319 C CA . LEU A 1 171 ? -7.896 11.374 21.741 1.00 85.94 171 LEU A CA 1
ATOM 1320 C C . LEU A 1 171 ? -7.352 12.071 22.990 1.00 85.94 171 LEU A C 1
ATOM 1322 O O . LEU A 1 171 ? -8.096 12.762 23.674 1.00 85.94 171 LEU A O 1
ATOM 1326 N N . ASN A 1 172 ? -6.047 11.966 23.262 1.00 85.81 172 ASN A N 1
ATOM 1327 C CA . ASN A 1 172 ? -5.427 12.681 24.381 1.00 85.81 172 ASN A CA 1
ATOM 1328 C C . ASN A 1 172 ? -5.286 14.197 24.152 1.00 85.81 172 ASN A C 1
ATOM 1330 O O . ASN A 1 172 ? -4.888 14.905 25.075 1.00 85.81 172 ASN A O 1
ATOM 1334 N N . ARG A 1 173 ? -5.604 14.716 22.957 1.00 86.00 173 ARG A N 1
ATOM 1335 C CA . ARG A 1 173 ? -5.692 16.169 22.716 1.00 86.00 173 ARG A CA 1
ATOM 1336 C C . ARG A 1 173 ? -7.035 16.749 23.148 1.00 86.00 173 ARG A C 1
ATOM 1338 O O . ARG A 1 173 ? -7.122 17.961 23.310 1.00 86.00 173 ARG A O 1
ATOM 1345 N N . ASP A 1 174 ? -8.058 15.912 23.312 1.00 82.19 174 ASP A N 1
ATOM 1346 C CA . ASP A 1 174 ? -9.375 16.328 23.787 1.00 82.19 174 ASP A CA 1
ATOM 1347 C C . ASP A 1 174 ? -9.416 16.295 25.329 1.00 82.19 174 ASP A C 1
ATOM 1349 O O . ASP A 1 174 ? -9.323 15.211 25.918 1.00 82.19 174 ASP A O 1
ATOM 1353 N N . PRO A 1 175 ? -9.584 17.445 26.014 1.00 82.19 175 PRO A N 1
ATOM 1354 C CA . PRO A 1 175 ? -9.646 17.504 27.474 1.00 82.19 175 PRO A CA 1
ATOM 1355 C C . PRO A 1 175 ? -10.797 16.698 28.089 1.00 82.19 175 PRO A C 1
ATOM 1357 O O . PRO A 1 175 ? -10.714 16.324 29.255 1.00 82.19 175 PRO A O 1
ATOM 1360 N N . HIS A 1 176 ? -11.869 16.431 27.338 1.00 82.50 176 HIS A N 1
ATOM 1361 C CA . HIS A 1 176 ? -13.013 15.655 27.826 1.00 82.50 176 HIS A CA 1
ATOM 1362 C C . HIS A 1 176 ? -12.767 14.144 27.804 1.00 82.50 176 HIS A C 1
ATOM 1364 O O . HIS A 1 176 ? -13.468 13.391 28.488 1.00 82.50 176 HIS A O 1
ATOM 1370 N N . LEU A 1 177 ? -11.790 13.699 27.014 1.00 79.69 177 LEU A N 1
ATOM 1371 C CA . LEU A 1 177 ? -11.444 12.291 26.846 1.00 79.69 177 LEU A CA 1
ATOM 1372 C C . LEU A 1 177 ? -10.115 11.942 27.517 1.00 79.69 177 LEU A C 1
ATOM 1374 O O . LEU A 1 177 ? -9.909 10.779 27.868 1.00 79.69 177 LEU A O 1
ATOM 1378 N N . ALA A 1 178 ? -9.238 12.925 27.719 1.00 77.25 178 ALA A N 1
ATOM 1379 C CA . ALA A 1 178 ? -7.947 12.745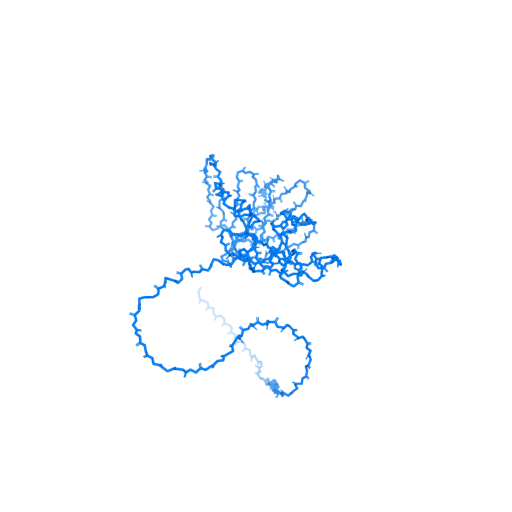 28.358 1.00 77.25 178 ALA A CA 1
ATOM 1380 C C . ALA A 1 178 ? -8.062 12.507 29.884 1.00 77.25 178 ALA A C 1
ATOM 1382 O O . ALA A 1 178 ? -8.861 13.159 30.556 1.00 77.25 178 ALA A O 1
ATOM 1383 N N . PRO A 1 179 ? -7.219 11.631 30.468 1.00 82.62 179 PRO A N 1
ATOM 1384 C CA . PRO A 1 179 ? -6.301 10.721 29.789 1.00 82.62 179 PRO A CA 1
ATOM 1385 C C . PRO A 1 179 ? -7.046 9.523 29.177 1.00 82.62 179 PRO A C 1
ATOM 1387 O O . PRO A 1 179 ? -7.856 8.875 29.841 1.00 82.62 179 PRO A O 1
ATOM 1390 N N . CYS A 1 180 ? -6.723 9.203 27.925 1.00 79.12 180 CYS A N 1
ATOM 1391 C CA . CYS A 1 180 ? -7.247 8.044 27.215 1.00 79.12 180 CYS A CA 1
ATOM 1392 C C . CYS A 1 180 ? -6.205 6.918 27.174 1.00 79.12 180 CYS A C 1
ATOM 1394 O O . CYS A 1 180 ? -5.054 7.140 26.784 1.00 79.12 180 CYS A O 1
ATOM 1396 N N . ALA A 1 181 ? -6.613 5.713 27.580 1.00 84.19 181 ALA A N 1
ATOM 1397 C CA . ALA A 1 181 ? -5.805 4.498 27.554 1.00 84.19 181 ALA A CA 1
ATOM 1398 C C . ALA A 1 181 ? -6.171 3.590 26.367 1.00 84.19 181 ALA A C 1
ATOM 1400 O O . ALA A 1 181 ? -7.269 3.658 25.823 1.00 84.19 181 ALA A O 1
ATOM 1401 N N . ALA A 1 182 ? -5.244 2.717 25.974 1.00 79.88 182 ALA A N 1
ATOM 1402 C CA . ALA A 1 182 ? -5.418 1.749 24.893 1.00 79.88 182 ALA A CA 1
ATOM 1403 C C . ALA A 1 182 ? -5.685 0.346 25.440 1.00 79.88 182 ALA A C 1
ATOM 1405 O O . ALA A 1 182 ? -4.972 -0.113 26.335 1.00 79.88 182 ALA A O 1
ATOM 1406 N N . SER A 1 183 ? -6.631 -0.377 24.840 1.00 79.56 183 SER A N 1
ATOM 1407 C CA . SER A 1 183 ? -6.777 -1.817 25.052 1.00 79.56 183 SER A CA 1
ATOM 1408 C C . SER A 1 183 ? -6.946 -2.573 23.731 1.00 79.56 183 SER A C 1
ATOM 1410 O O . SER A 1 183 ? -7.549 -2.085 22.780 1.00 79.56 183 SER A O 1
ATOM 1412 N N . SER A 1 184 ? -6.391 -3.783 23.673 1.00 70.81 184 SER A N 1
ATOM 1413 C CA . SER A 1 184 ? -6.638 -4.747 22.600 1.00 70.81 184 SER A CA 1
ATOM 1414 C C . SER A 1 184 ? -7.003 -6.080 23.258 1.00 70.81 184 SER A C 1
ATOM 1416 O O . SER A 1 184 ? -6.171 -6.631 23.996 1.00 70.81 184 SER A O 1
ATOM 1418 N N . PRO A 1 185 ? -8.234 -6.594 23.079 1.00 62.69 185 PRO A N 1
ATOM 1419 C CA . PRO A 1 185 ? -8.677 -7.805 23.757 1.00 62.69 185 PRO A CA 1
ATOM 1420 C C . PRO A 1 185 ? -7.844 -9.011 23.305 1.00 62.69 185 PRO A C 1
ATOM 1422 O O . PRO A 1 185 ? -7.995 -9.527 22.199 1.00 62.69 185 PRO A O 1
ATOM 1425 N N . ARG A 1 186 ? -6.948 -9.507 24.165 1.00 53.03 186 ARG A N 1
ATOM 1426 C CA . ARG A 1 186 ? -6.272 -10.787 23.917 1.00 53.03 186 ARG A CA 1
ATOM 1427 C C . ARG A 1 186 ? -7.213 -11.929 24.265 1.00 53.03 186 ARG A C 1
ATOM 1429 O O . ARG A 1 186 ? -7.732 -12.004 25.378 1.00 53.03 186 ARG A O 1
ATOM 1436 N N . ARG A 1 187 ? -7.355 -12.886 23.345 1.00 41.41 187 ARG A N 1
ATOM 1437 C CA . ARG A 1 187 ? -8.022 -14.162 23.617 1.00 41.41 187 ARG A CA 1
ATOM 1438 C C . ARG A 1 187 ? -7.310 -14.829 24.799 1.00 41.41 187 ARG A C 1
ATOM 1440 O O . ARG A 1 187 ? -6.167 -15.266 24.663 1.00 41.41 187 ARG A O 1
ATOM 1447 N N . ARG A 1 188 ? -7.959 -14.911 25.966 1.00 41.69 188 ARG A N 1
ATOM 1448 C CA . ARG A 1 188 ? -7.473 -15.769 27.053 1.00 41.69 188 ARG A CA 1
ATOM 1449 C C . ARG A 1 188 ? -7.436 -17.191 26.501 1.00 41.69 188 ARG A C 1
ATOM 1451 O O . ARG A 1 188 ? -8.475 -17.736 26.131 1.00 41.69 188 ARG A O 1
ATOM 1458 N N . SER A 1 189 ? -6.249 -17.792 26.403 1.00 33.50 189 SER A N 1
ATOM 1459 C CA . SER A 1 189 ? -6.155 -19.224 26.132 1.00 33.50 189 SER A CA 1
ATOM 1460 C C . SER A 1 189 ? -6.901 -19.929 27.259 1.00 33.50 189 SER A C 1
ATOM 1462 O O . SER A 1 189 ? -6.524 -19.786 28.425 1.00 33.50 189 SER A O 1
ATOM 1464 N N . SER A 1 190 ? -7.964 -20.655 26.935 1.00 37.25 190 SER A N 1
ATOM 1465 C CA . SER A 1 190 ? -8.653 -21.518 27.883 1.00 37.25 190 SER A CA 1
ATOM 1466 C C . SER A 1 190 ? -7.664 -22.581 28.365 1.00 37.25 190 SER A C 1
ATOM 1468 O O . SER A 1 190 ? -7.487 -23.616 27.721 1.00 37.25 190 SER A O 1
ATOM 1470 N N . ARG A 1 191 ? -6.981 -22.332 29.486 1.00 35.84 191 ARG A N 1
ATOM 1471 C CA . ARG A 1 191 ? -6.385 -23.418 30.260 1.00 35.84 191 ARG A CA 1
ATOM 1472 C C . ARG A 1 191 ? -7.554 -24.285 30.720 1.00 35.84 191 ARG A C 1
ATOM 1474 O O . ARG A 1 191 ? -8.410 -23.818 31.466 1.00 35.84 191 ARG A O 1
ATOM 1481 N N . ARG A 1 192 ? -7.617 -25.517 30.206 1.00 32.12 192 ARG A N 1
ATOM 1482 C CA . ARG A 1 192 ? -8.535 -26.559 30.687 1.00 32.12 192 ARG A CA 1
ATOM 1483 C C . ARG A 1 192 ? -8.404 -26.678 32.217 1.00 32.12 192 ARG A C 1
ATOM 1485 O O . ARG A 1 192 ? -7.268 -26.665 32.697 1.00 32.12 192 ARG A O 1
ATOM 1492 N N . PRO A 1 193 ? -9.504 -26.817 32.978 1.00 36.38 193 PRO A N 1
ATOM 1493 C CA . PRO A 1 193 ? -9.420 -27.110 34.404 1.00 36.38 193 PRO A CA 1
ATOM 1494 C C . PRO A 1 193 ? -8.761 -28.480 34.593 1.00 36.38 193 PRO A C 1
ATOM 1496 O O . PRO A 1 193 ? -9.128 -29.448 33.925 1.00 36.38 193 PRO A O 1
ATOM 1499 N N . GLY A 1 194 ? -7.743 -28.532 35.450 1.00 37.97 194 GLY A N 1
ATOM 1500 C CA . GLY A 1 194 ? -6.953 -29.729 35.713 1.00 37.97 194 GLY A CA 1
ATOM 1501 C C . GLY A 1 194 ? -7.733 -30.811 36.461 1.00 37.97 194 GLY A C 1
ATOM 1502 O O . GLY A 1 194 ? -8.581 -30.525 37.303 1.00 37.97 194 GLY A O 1
ATOM 1503 N N . SER A 1 195 ? -7.387 -32.063 36.166 1.00 33.75 195 SER A N 1
ATOM 1504 C CA . SER A 1 195 ? -7.719 -33.229 36.979 1.00 33.75 195 SER A CA 1
ATOM 1505 C C . SER A 1 195 ? -7.052 -33.126 38.354 1.00 33.75 195 SER A C 1
ATOM 1507 O O . SER A 1 195 ? -5.850 -32.890 38.463 1.00 33.75 195 SER A O 1
ATOM 1509 N N . SER A 1 196 ? -7.851 -33.334 39.391 1.00 35.31 196 SER A N 1
ATOM 1510 C CA . SER A 1 196 ? -7.500 -33.322 40.809 1.00 35.31 196 SER A CA 1
ATOM 1511 C C . SER A 1 196 ? -6.483 -34.390 41.227 1.00 35.31 196 SER A C 1
ATOM 1513 O O . SER A 1 196 ? -6.653 -35.562 40.887 1.00 35.31 196 SER A O 1
ATOM 1515 N N . ARG A 1 197 ? -5.559 -34.027 42.127 1.00 28.58 197 ARG A N 1
ATOM 1516 C CA . ARG A 1 197 ? -5.242 -34.818 43.334 1.00 28.58 197 ARG A CA 1
ATOM 1517 C C . ARG A 1 197 ? -4.619 -33.926 44.432 1.00 28.58 197 ARG A C 1
ATOM 1519 O O . ARG A 1 197 ? -4.052 -32.894 44.082 1.00 28.58 197 ARG A O 1
ATOM 1526 N N . PRO A 1 198 ? -4.789 -34.249 45.733 1.00 38.75 198 PRO A N 1
ATOM 1527 C CA . PRO A 1 198 ? -4.831 -33.230 46.781 1.00 38.75 198 PRO A CA 1
ATOM 1528 C C . PRO A 1 198 ? -3.618 -33.195 47.734 1.00 38.75 198 PRO A C 1
ATOM 1530 O O . PRO A 1 198 ? -2.789 -34.099 47.768 1.00 38.75 198 PRO A O 1
ATOM 1533 N N . THR A 1 199 ? -3.666 -32.158 48.581 1.00 31.91 199 THR A N 1
ATOM 1534 C CA . THR A 1 199 ? -3.047 -31.927 49.906 1.00 31.91 199 THR A CA 1
ATOM 1535 C C . THR A 1 199 ? -1.575 -31.519 50.015 1.00 31.91 199 THR A C 1
ATOM 1537 O O . THR A 1 199 ? -0.675 -32.281 49.685 1.00 31.91 199 THR A O 1
ATOM 1540 N N . GLY A 1 200 ? -1.360 -30.348 50.641 1.00 27.78 200 GLY A N 1
ATOM 1541 C CA . GLY A 1 200 ? -0.145 -30.048 51.405 1.00 27.78 200 GLY A CA 1
ATOM 1542 C C . GLY A 1 200 ? 0.259 -28.569 51.485 1.00 27.78 200 GLY A C 1
ATOM 1543 O O . GLY A 1 200 ? 0.977 -28.099 50.619 1.00 27.78 200 GLY A O 1
ATOM 1544 N N . ALA A 1 201 ? -0.114 -27.908 52.587 1.00 29.45 201 ALA A N 1
ATOM 1545 C CA . ALA A 1 201 ? 0.537 -26.740 53.209 1.00 29.45 201 ALA A CA 1
ATOM 1546 C C . ALA A 1 201 ? 0.366 -25.310 52.622 1.00 29.45 201 ALA A C 1
ATOM 1548 O O . ALA A 1 201 ? 0.970 -24.895 51.641 1.00 29.45 201 ALA A O 1
ATOM 1549 N N . SER A 1 202 ? -0.429 -24.542 53.378 1.00 29.03 202 SER A N 1
ATOM 1550 C CA . SER A 1 202 ? -0.404 -23.096 53.662 1.00 29.03 202 SER A CA 1
ATOM 1551 C C . SER A 1 202 ? 0.884 -22.309 53.351 1.00 29.03 202 SER A C 1
ATOM 1553 O O . SER A 1 202 ? 1.926 -22.612 53.923 1.00 29.03 202 SER A O 1
ATOM 1555 N N . ALA A 1 203 ? 0.748 -21.169 52.657 1.00 30.19 203 ALA A N 1
ATOM 1556 C CA . ALA A 1 203 ? 1.256 -19.863 53.109 1.00 30.19 203 ALA A CA 1
ATOM 1557 C C . ALA A 1 203 ? 0.693 -18.706 52.255 1.00 30.19 203 ALA A C 1
ATOM 1559 O O . ALA A 1 203 ? 0.289 -18.877 51.110 1.00 30.19 203 ALA A O 1
ATOM 1560 N N . ALA A 1 204 ? 0.631 -17.531 52.872 1.00 28.16 204 ALA A N 1
ATOM 1561 C CA . ALA A 1 204 ? -0.083 -16.338 52.444 1.00 28.16 204 ALA A CA 1
ATOM 1562 C C . ALA A 1 204 ? 0.603 -15.502 51.335 1.00 28.16 204 ALA A C 1
ATOM 1564 O O . ALA A 1 204 ? 1.811 -15.577 51.144 1.00 28.16 204 ALA A O 1
ATOM 1565 N N . ARG A 1 205 ? -0.202 -14.563 50.799 1.00 28.91 205 ARG A N 1
ATOM 1566 C CA . ARG A 1 205 ? 0.107 -13.179 50.355 1.00 28.91 205 ARG A CA 1
ATOM 1567 C C . ARG A 1 205 ? 0.272 -12.832 48.859 1.00 28.91 205 ARG A C 1
ATOM 1569 O O . ARG A 1 205 ? 1.021 -13.424 48.100 1.00 28.91 205 ARG A O 1
ATOM 1576 N N . SER A 1 206 ? -0.408 -11.709 48.587 1.00 28.27 206 SER A N 1
ATOM 1577 C CA . SER A 1 206 ? -0.182 -10.588 47.662 1.00 28.27 206 SER A CA 1
ATOM 1578 C C . SER A 1 206 ? -0.454 -10.731 46.161 1.00 28.27 206 SER A C 1
ATOM 1580 O O . SER A 1 206 ? 0.358 -11.211 45.375 1.00 28.27 206 SER A O 1
ATOM 1582 N N . SER A 1 207 ? -1.578 -10.112 45.794 1.00 29.20 207 SER A N 1
ATOM 1583 C CA . SER A 1 207 ? -1.840 -9.358 44.567 1.00 29.20 207 SER A CA 1
ATOM 1584 C C . SER A 1 207 ? -0.611 -8.638 44.000 1.00 29.20 207 SER A C 1
ATOM 1586 O O . SER A 1 207 ? 0.013 -7.843 44.702 1.00 29.20 207 SER A O 1
ATOM 1588 N N . THR A 1 208 ? -0.330 -8.829 42.710 1.00 27.56 208 THR A N 1
ATOM 1589 C CA . THR A 1 208 ? 0.573 -7.953 41.952 1.00 27.56 208 THR A CA 1
ATOM 1590 C C . THR A 1 208 ? -0.111 -7.525 40.657 1.00 27.56 208 THR A C 1
ATOM 1592 O O . THR A 1 208 ? -0.208 -8.291 39.702 1.00 27.56 208 THR A O 1
ATOM 1595 N N . THR A 1 209 ? -0.595 -6.285 40.652 1.00 26.97 209 THR A N 1
ATOM 1596 C CA . THR A 1 209 ? -0.958 -5.529 39.452 1.00 26.97 209 THR A CA 1
ATOM 1597 C C . THR A 1 209 ? 0.319 -4.879 38.928 1.00 26.97 209 THR A C 1
ATOM 1599 O O . THR A 1 209 ? 0.874 -3.994 39.578 1.00 26.97 209 THR A O 1
ATOM 1602 N N . THR A 1 210 ? 0.812 -5.306 37.767 1.00 26.64 210 THR A N 1
ATOM 1603 C CA . THR A 1 210 ? 1.972 -4.673 37.126 1.00 26.64 210 THR A CA 1
ATOM 1604 C C . THR A 1 210 ? 1.536 -3.376 36.441 1.00 26.64 210 THR A C 1
ATOM 1606 O O . THR A 1 210 ? 0.989 -3.393 35.342 1.00 26.64 210 THR A O 1
ATOM 1609 N N . ARG A 1 211 ? 1.786 -2.236 37.100 1.00 26.20 211 ARG A N 1
ATOM 1610 C CA . ARG A 1 211 ? 1.869 -0.914 36.458 1.00 26.20 211 ARG A CA 1
ATOM 1611 C C . ARG A 1 211 ? 3.220 -0.802 35.746 1.00 26.20 211 ARG A C 1
ATOM 1613 O O . ARG A 1 211 ? 4.252 -0.841 36.408 1.00 26.20 211 ARG A O 1
ATOM 1620 N N . CYS A 1 212 ? 3.225 -0.594 34.431 1.00 24.69 212 CYS A N 1
ATOM 1621 C CA . CYS A 1 212 ? 4.382 -0.023 33.741 1.00 24.69 212 CYS A CA 1
ATOM 1622 C C . CYS A 1 212 ? 4.298 1.502 33.859 1.00 24.69 212 CYS A C 1
ATOM 1624 O O . CYS A 1 212 ? 3.484 2.136 33.193 1.00 24.69 212 CYS A O 1
ATOM 1626 N N . ALA A 1 213 ? 5.114 2.077 34.741 1.00 29.38 213 ALA A N 1
ATOM 1627 C CA . ALA A 1 213 ? 5.342 3.512 34.815 1.00 29.38 213 ALA A CA 1
ATOM 1628 C C . ALA A 1 213 ? 6.546 3.874 33.937 1.00 29.38 213 ALA A C 1
ATOM 1630 O O . ALA A 1 213 ? 7.627 3.308 34.086 1.00 29.38 213 ALA A O 1
ATOM 1631 N N . ALA A 1 214 ? 6.339 4.821 33.027 1.00 28.62 214 ALA A N 1
ATOM 1632 C CA . ALA A 1 214 ? 7.403 5.542 32.353 1.00 28.62 214 ALA A CA 1
ATOM 1633 C C . ALA A 1 214 ? 7.993 6.588 33.310 1.00 28.62 214 ALA A C 1
ATOM 1635 O O . ALA A 1 214 ? 7.246 7.344 33.933 1.00 28.62 214 ALA A O 1
ATOM 1636 N N . SER A 1 215 ? 9.319 6.689 33.380 1.00 27.45 215 SER A N 1
ATOM 1637 C CA . SER A 1 215 ? 9.993 7.877 33.902 1.00 27.45 215 SER A CA 1
ATOM 1638 C C . SER A 1 215 ? 11.272 8.159 33.109 1.00 27.45 215 SER A C 1
ATOM 1640 O O . SER A 1 215 ? 12.174 7.335 32.987 1.00 27.45 215 SER A O 1
ATOM 1642 N N . ARG A 1 216 ? 11.317 9.363 32.530 1.00 29.97 216 ARG A N 1
ATOM 1643 C CA . ARG A 1 216 ? 12.540 10.057 32.116 1.00 29.97 216 ARG A CA 1
ATOM 1644 C C . ARG A 1 216 ? 13.106 10.755 33.352 1.00 29.97 216 ARG A C 1
ATOM 1646 O O . ARG A 1 216 ? 12.323 11.458 33.973 1.00 29.97 216 ARG A O 1
ATOM 1653 N N . THR A 1 217 ? 14.410 10.626 33.626 1.00 29.25 217 THR A N 1
ATOM 1654 C CA . THR A 1 217 ? 15.370 11.750 33.785 1.00 29.25 217 THR A CA 1
ATOM 1655 C C . THR A 1 217 ? 16.790 11.268 34.133 1.00 29.25 217 THR A C 1
ATOM 1657 O O . THR A 1 217 ? 16.988 10.564 35.113 1.00 29.25 217 THR A O 1
ATOM 1660 N N . THR A 1 218 ? 17.744 11.693 33.294 1.00 29.48 218 THR A N 1
ATOM 1661 C CA . THR A 1 218 ? 19.111 12.204 33.562 1.00 29.48 218 THR A CA 1
ATOM 1662 C C . THR A 1 218 ? 20.058 11.579 34.607 1.00 29.48 218 THR A C 1
ATOM 1664 O O . THR A 1 218 ? 19.889 11.754 35.804 1.00 29.48 218 THR A O 1
ATOM 1667 N N . ASN A 1 219 ? 21.180 11.091 34.053 1.00 27.98 219 ASN A N 1
ATOM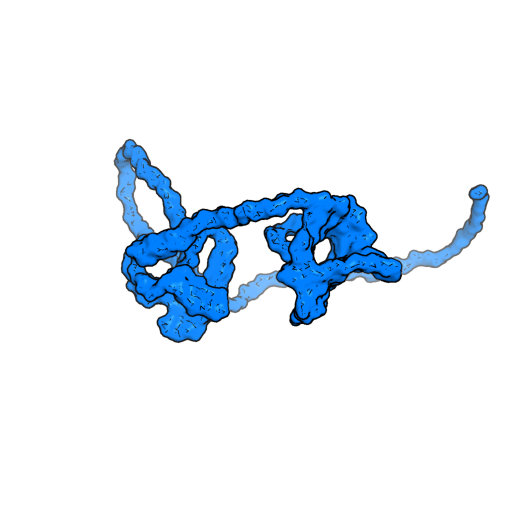 1668 C CA . ASN A 1 219 ? 22.580 11.523 34.250 1.00 27.98 219 ASN A CA 1
ATOM 1669 C C . ASN A 1 219 ? 23.337 11.195 35.558 1.00 27.98 219 ASN A C 1
ATOM 1671 O O . ASN A 1 219 ? 23.059 11.766 36.603 1.00 27.98 219 ASN A O 1
ATOM 1675 N N . CYS A 1 220 ? 24.362 10.341 35.409 1.00 27.20 220 CYS A N 1
ATOM 1676 C CA . CYS A 1 220 ? 25.658 10.207 36.114 1.00 27.20 220 CYS A CA 1
ATOM 1677 C C . CYS A 1 220 ? 26.259 8.896 35.551 1.00 27.20 220 CYS A C 1
ATOM 1679 O O . CYS A 1 220 ? 25.589 7.874 35.615 1.00 27.20 220 CYS A O 1
ATOM 1681 N N . GLY A 1 221 ? 27.399 8.804 34.864 1.00 24.64 221 GLY A N 1
ATOM 1682 C CA . GLY A 1 221 ? 28.714 9.407 35.081 1.00 24.64 221 GLY A CA 1
ATOM 1683 C C . GLY A 1 221 ? 29.712 8.254 35.320 1.00 24.64 221 GLY A C 1
ATOM 1684 O O . GLY A 1 221 ? 29.385 7.360 36.095 1.00 24.64 221 GLY A O 1
ATOM 1685 N N . CYS A 1 222 ? 30.891 8.306 34.675 1.00 25.14 222 CYS A N 1
ATOM 1686 C CA . CYS A 1 222 ? 32.038 7.362 34.728 1.00 25.14 222 CYS A CA 1
ATOM 1687 C C . CYS A 1 222 ? 31.954 6.170 33.735 1.00 25.14 222 CYS A C 1
ATOM 1689 O O . CYS A 1 222 ? 30.946 5.481 33.686 1.00 25.14 222 CYS A O 1
ATOM 1691 N N . SER A 1 223 ? 32.936 5.843 32.883 1.00 28.86 223 SER A N 1
ATOM 1692 C CA . SER A 1 223 ? 34.360 6.208 32.810 1.00 28.86 223 SER A CA 1
ATOM 1693 C C . SER A 1 223 ? 34.882 6.038 31.375 1.00 28.86 223 SER A C 1
ATOM 1695 O O . SER A 1 223 ? 34.436 5.161 30.637 1.00 28.86 223 SER A O 1
ATOM 1697 N N . GLU A 1 224 ? 35.854 6.869 31.016 1.00 27.86 224 GLU A N 1
ATOM 1698 C CA . GLU A 1 224 ? 36.531 6.974 29.723 1.00 27.86 224 GLU A CA 1
ATOM 1699 C C . GLU A 1 224 ? 37.369 5.732 29.353 1.00 27.86 224 GLU A C 1
ATOM 1701 O O . GLU A 1 224 ? 38.063 5.158 30.192 1.00 27.86 224 GLU A O 1
ATOM 1706 N N . ILE A 1 225 ? 37.368 5.367 28.064 1.00 34.72 225 ILE A N 1
ATOM 1707 C CA . ILE A 1 225 ? 38.343 4.461 27.432 1.00 34.72 225 ILE A CA 1
ATOM 1708 C C . ILE A 1 225 ? 39.151 5.303 26.422 1.00 34.72 225 ILE A C 1
ATOM 1710 O O . ILE A 1 225 ? 38.540 5.973 25.586 1.00 34.72 225 ILE A O 1
ATOM 1714 N N . PRO A 1 226 ? 40.498 5.320 26.476 1.00 35.66 226 PRO A N 1
ATOM 1715 C CA . PRO A 1 226 ? 41.318 6.247 25.693 1.00 35.66 226 PRO A CA 1
ATOM 1716 C C . PRO A 1 226 ? 41.499 5.818 24.219 1.00 35.66 226 PRO A C 1
ATOM 1718 O O . PRO A 1 226 ? 41.422 4.627 23.904 1.00 35.66 226 PRO A O 1
ATOM 1721 N N . PRO A 1 227 ? 41.796 6.763 23.301 1.00 36.22 227 PRO A N 1
ATOM 1722 C CA . PRO A 1 227 ? 41.884 6.492 21.869 1.00 36.22 227 PRO A CA 1
ATOM 1723 C C . PRO A 1 227 ? 43.239 5.894 21.456 1.00 36.22 227 PRO A C 1
ATOM 1725 O O . PRO A 1 227 ? 44.309 6.326 21.894 1.00 36.22 227 PRO A O 1
ATOM 1728 N N . LEU A 1 228 ? 43.189 4.931 20.533 1.00 34.62 228 LEU A N 1
ATOM 1729 C CA . LEU A 1 228 ? 44.353 4.358 19.856 1.00 34.62 228 LEU A CA 1
ATOM 1730 C C . LEU A 1 228 ? 45.085 5.426 19.024 1.00 34.62 228 LEU A C 1
ATOM 1732 O O . LEU A 1 228 ? 44.528 6.055 18.124 1.00 34.62 228 LEU A O 1
ATOM 1736 N N . ARG A 1 229 ? 46.366 5.623 19.351 1.00 33.12 229 ARG A N 1
ATOM 1737 C CA . ARG A 1 229 ? 47.288 6.566 18.709 1.00 33.12 229 ARG A CA 1
ATOM 1738 C C . ARG A 1 229 ? 47.635 6.157 17.275 1.00 33.12 229 ARG A C 1
ATOM 1740 O O . ARG A 1 229 ? 48.007 5.018 17.008 1.00 33.12 229 ARG A O 1
ATOM 1747 N N . ARG A 1 230 ? 47.646 7.160 16.394 1.00 34.16 230 ARG A N 1
ATOM 1748 C CA . ARG A 1 230 ? 48.303 7.157 15.080 1.00 34.16 230 ARG A CA 1
ATOM 1749 C C . ARG A 1 230 ? 49.812 6.901 15.217 1.00 34.16 230 ARG A C 1
ATOM 1751 O O . ARG A 1 230 ? 50.461 7.507 16.069 1.00 34.16 230 ARG A O 1
ATOM 1758 N N . ARG A 1 231 ? 50.379 6.099 14.310 1.00 33.16 231 ARG A N 1
ATOM 1759 C CA . ARG A 1 231 ? 51.812 6.104 13.968 1.00 33.16 231 ARG A CA 1
ATOM 1760 C C . ARG A 1 231 ? 51.985 6.206 12.448 1.00 33.16 231 ARG A C 1
ATOM 1762 O O . ARG A 1 231 ? 51.582 5.315 11.716 1.00 33.16 231 ARG A O 1
ATOM 1769 N N . GLY A 1 232 ? 52.609 7.293 12.017 1.00 32.38 232 GLY A N 1
ATOM 1770 C CA . GLY A 1 232 ? 53.573 7.367 10.909 1.00 32.38 232 GLY A CA 1
ATOM 1771 C C . GLY A 1 232 ? 54.767 8.198 11.426 1.00 32.38 232 GLY A C 1
ATOM 1772 O O . GLY A 1 232 ? 54.673 8.658 12.570 1.00 32.38 232 GLY A O 1
ATOM 1773 N N . PRO A 1 233 ? 55.855 8.456 10.672 1.00 44.28 233 PRO A N 1
ATOM 1774 C CA . PRO A 1 233 ? 56.140 8.138 9.268 1.00 44.28 233 PRO A CA 1
ATOM 1775 C C . PRO A 1 233 ? 57.462 7.345 9.079 1.00 44.28 233 PRO A C 1
ATOM 1777 O O . PRO A 1 233 ? 58.219 7.143 10.024 1.00 44.28 233 PRO A O 1
ATOM 1780 N N . GLY A 1 234 ? 57.764 6.917 7.850 1.00 31.11 234 GLY A N 1
ATOM 1781 C CA . GLY A 1 234 ? 59.048 6.296 7.504 1.00 31.11 234 GLY A CA 1
ATOM 1782 C C . GLY A 1 234 ? 59.229 6.144 5.996 1.00 31.11 234 GLY A C 1
ATOM 1783 O O . GLY A 1 234 ? 58.750 5.192 5.395 1.00 31.11 234 GLY A O 1
ATOM 1784 N N . SER A 1 235 ? 59.886 7.132 5.402 1.00 34.28 235 SER A N 1
ATOM 1785 C CA . SER A 1 235 ? 60.287 7.269 4.001 1.00 34.28 235 SER A CA 1
ATOM 1786 C C . SER A 1 235 ? 61.612 6.563 3.698 1.00 34.28 235 SER A C 1
ATOM 1788 O O . SER A 1 235 ? 62.562 6.809 4.424 1.00 34.28 235 SER A O 1
ATOM 1790 N N . PHE A 1 236 ? 61.691 5.803 2.602 1.00 34.41 236 PHE A N 1
ATOM 1791 C CA . PHE A 1 236 ? 62.870 5.472 1.764 1.00 34.41 236 PHE A CA 1
ATOM 1792 C C . PHE A 1 236 ? 62.292 4.695 0.560 1.00 34.41 236 PHE A C 1
ATOM 1794 O O . PHE A 1 236 ? 61.428 3.855 0.767 1.00 34.41 236 PHE A O 1
ATOM 1801 N N . GLY A 1 237 ? 62.605 4.871 -0.719 1.00 31.62 237 GLY A N 1
ATOM 1802 C CA . GLY A 1 237 ? 63.550 5.668 -1.489 1.00 31.62 237 GLY A CA 1
ATOM 1803 C C . GLY A 1 237 ? 63.274 5.345 -2.975 1.00 31.62 237 GLY A C 1
ATOM 1804 O O . GLY A 1 237 ? 62.678 4.324 -3.309 1.00 31.62 237 GLY A O 1
ATOM 1805 N N . THR A 1 238 ? 63.625 6.263 -3.863 1.00 34.03 238 THR A N 1
ATOM 1806 C CA . THR A 1 238 ? 63.311 6.302 -5.301 1.00 34.03 238 THR A CA 1
ATOM 1807 C C . THR A 1 238 ? 64.238 5.466 -6.207 1.00 34.03 238 THR A C 1
ATOM 1809 O O . THR A 1 238 ? 65.444 5.642 -6.096 1.00 34.03 238 THR A O 1
ATOM 1812 N N . ARG A 1 239 ? 63.630 4.781 -7.210 1.00 33.53 239 ARG A N 1
ATOM 1813 C CA . ARG A 1 239 ? 64.012 4.618 -8.658 1.00 33.53 239 ARG A CA 1
ATOM 1814 C C . ARG A 1 239 ? 65.331 3.881 -9.041 1.00 33.53 239 ARG A C 1
ATOM 1816 O O . ARG A 1 239 ? 66.177 3.743 -8.170 1.00 33.53 239 ARG A O 1
ATOM 1823 N N . PRO A 1 240 ? 65.603 3.533 -10.337 1.00 48.03 240 PRO A N 1
ATOM 1824 C CA . PRO A 1 240 ? 64.771 3.414 -11.572 1.00 48.03 240 PRO A CA 1
ATOM 1825 C C . PRO A 1 240 ? 65.040 2.135 -12.443 1.00 48.03 240 PRO A C 1
ATOM 1827 O O . PRO A 1 240 ? 65.901 1.330 -12.102 1.00 48.03 240 PRO A O 1
ATOM 1830 N N . SER A 1 241 ? 64.394 2.075 -13.635 1.00 36.22 241 SER A N 1
ATOM 1831 C CA . SER A 1 241 ? 64.847 1.469 -14.933 1.00 36.22 241 SER A CA 1
ATOM 1832 C C . SER A 1 241 ? 64.949 -0.076 -15.019 1.00 36.22 241 SER A C 1
ATOM 1834 O O . SER A 1 241 ? 65.306 -0.716 -14.048 1.00 36.22 241 SER A O 1
ATOM 1836 N N . ASP A 1 242 ? 64.680 -0.799 -16.114 1.00 35.94 242 ASP A N 1
ATOM 1837 C CA . ASP A 1 242 ? 64.410 -0.482 -17.520 1.00 35.94 242 ASP A CA 1
ATOM 1838 C C . ASP A 1 242 ? 63.967 -1.772 -18.278 1.00 35.94 242 ASP A C 1
ATOM 1840 O O . ASP A 1 242 ? 64.387 -2.867 -17.923 1.00 35.94 242 ASP A O 1
ATOM 1844 N N . VAL A 1 243 ? 63.209 -1.590 -19.376 1.00 38.69 243 VAL A N 1
ATOM 1845 C CA . VAL A 1 243 ? 63.392 -2.226 -20.716 1.00 38.69 243 VAL A CA 1
ATOM 1846 C C . VAL A 1 243 ? 62.957 -3.691 -21.010 1.00 38.69 243 VAL A C 1
ATOM 1848 O O . VAL A 1 243 ? 63.596 -4.638 -20.580 1.00 38.69 243 VAL A O 1
ATOM 1851 N N . ARG A 1 244 ? 61.975 -3.780 -21.948 1.00 38.75 244 ARG A N 1
ATOM 1852 C CA . ARG A 1 244 ? 61.747 -4.712 -23.108 1.00 38.75 244 ARG A CA 1
ATOM 1853 C C . ARG A 1 244 ? 61.715 -6.231 -22.830 1.00 38.75 244 ARG A C 1
ATOM 1855 O O . ARG A 1 244 ? 62.521 -6.745 -22.086 1.00 38.75 244 ARG A O 1
ATOM 1862 N N . GLY A 1 245 ? 60.897 -7.079 -23.455 1.00 35.53 245 GLY 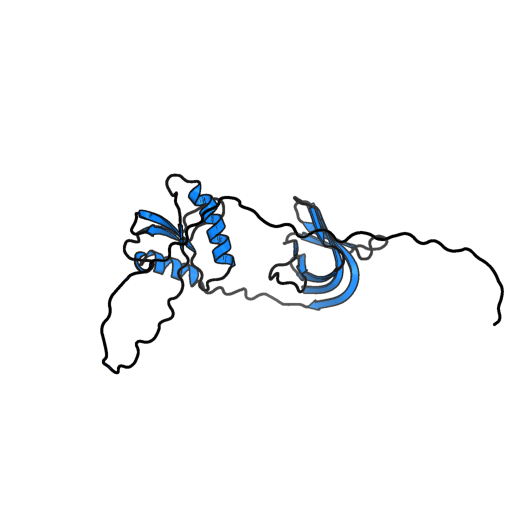A N 1
ATOM 1863 C CA . GLY A 1 245 ? 60.092 -7.067 -24.682 1.00 35.53 245 GLY A CA 1
ATOM 1864 C C . GLY A 1 245 ? 60.029 -8.520 -25.218 1.00 35.53 245 GLY A C 1
ATOM 1865 O O . GLY A 1 245 ? 60.796 -9.357 -24.746 1.00 35.53 245 GLY A O 1
ATOM 1866 N N . VAL A 1 246 ? 59.210 -8.765 -26.256 1.00 38.84 246 VAL A N 1
ATOM 1867 C CA . VAL A 1 246 ? 59.071 -10.012 -27.066 1.00 38.84 246 VAL A CA 1
ATOM 1868 C C . VAL A 1 246 ? 58.096 -11.045 -26.444 1.00 38.84 246 VAL A C 1
ATOM 1870 O O . VAL A 1 246 ? 58.315 -11.481 -25.323 1.00 38.84 246 VAL A O 1
ATOM 1873 N N . ARG A 1 247 ? 56.984 -11.480 -27.061 1.00 45.38 247 ARG A N 1
ATOM 1874 C CA . ARG A 1 247 ? 56.584 -11.647 -28.475 1.00 45.38 247 ARG A CA 1
ATOM 1875 C C . ARG A 1 247 ? 55.213 -11.047 -28.780 1.00 45.38 247 ARG A C 1
ATOM 1877 O O . 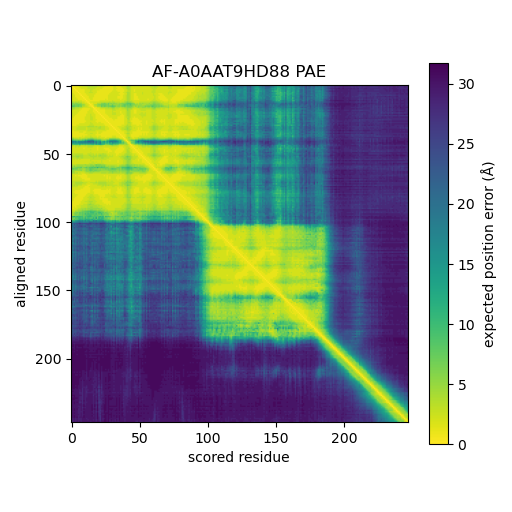ARG A 1 247 ? 54.387 -10.999 -27.846 1.00 45.38 247 ARG A O 1
#

pLDDT: mean 75.64, std 25.98, range [24.64, 98.5]

Mean predicted aligned error: 18.3 Å

InterPro domains:
  IPR002793 Endonuclease NucS [PTHR38814] (1-175)
  IPR002793 Endonuclease NucS [cd22341] (1-169)
  IPR011856 tRNA endonuclease-like domain superfamily [G3DSA:3.40.1350.10] (98-190)
  IPR048301 Endonuclease NucS, C-terminal domain [PF01939] (103-178)
  IPR048302 Endonuclease NucS, N-terminal PH-like domain [PF21003] (2-96)
  IPR049173 Endonuclease NucS, N-terminal domain superfamily [G3DSA:2.70.180.20] (1-93)

Solvent-accessible surface area (backbone atoms only — not comparable to full-atom values): 15720 Å² total; per-residue (Å²): 62,35,45,33,33,26,31,28,31,38,42,35,48,56,102,56,77,49,78,44,71,78,40,74,31,42,38,42,40,43,83,74,38,26,37,37,33,36,59,98,59,96,58,96,57,60,82,46,72,46,66,60,69,30,48,73,43,78,38,62,77,98,38,54,49,35,32,40,34,36,36,86,86,68,32,34,44,37,37,41,51,77,42,82,79,42,78,50,76,48,87,83,77,82,78,91,64,86,84,70,77,65,54,46,62,54,47,51,52,55,43,61,79,40,34,48,78,83,36,76,64,31,42,75,73,40,70,54,42,76,49,98,90,49,60,40,53,32,33,27,26,39,65,87,67,42,30,31,43,32,52,79,59,92,64,94,50,69,69,59,55,57,52,50,53,57,48,43,66,53,45,50,69,37,79,91,41,41,70,48,47,85,47,64,87,72,83,75,78,81,74,73,86,76,87,88,84,85,88,85,84,91,83,87,88,79,91,79,83,87,78,87,78,89,79,90,81,85,92,83,83,89,82,89,79,85,83,88,78,88,84,84,88,88,90,86,84,83,87,82,90,82,85,87,81,91,133

Secondary structure (DSSP, 8-state):
-EEEEEEEEEEEESSSEEEEEEEEEEEEE-TTS-EEEE-SSS-SS-SEEEPSSEEEEE--GGGTTEEEEEETT--EEEEEEEEEEEEEE------------THHHHHHHHHHHTGGGG-TT-EEEEEEEEETTEEEEEEEE-TTS-EEEE---SS--HHHHHHHHHHHHHHTTSTTTPSEEEE--------PPPPP-----------------------------PPPPP-----------------

Radius of gyration: 30.83 Å; Cα contacts (8 Å, |Δi|>4): 354; chains: 1; bounding box: 88×52×82 Å

Organism: NCBI:txid3074435